Protein AF-A0A2V2GHA1-F1 (afdb_monomer)

Structure (mmCIF, N/CA/C/O backbone):
data_AF-A0A2V2GHA1-F1
#
_entry.id   AF-A0A2V2GHA1-F1
#
loop_
_atom_site.group_PDB
_atom_site.id
_atom_site.type_symbol
_atom_site.label_atom_id
_atom_site.label_alt_id
_atom_si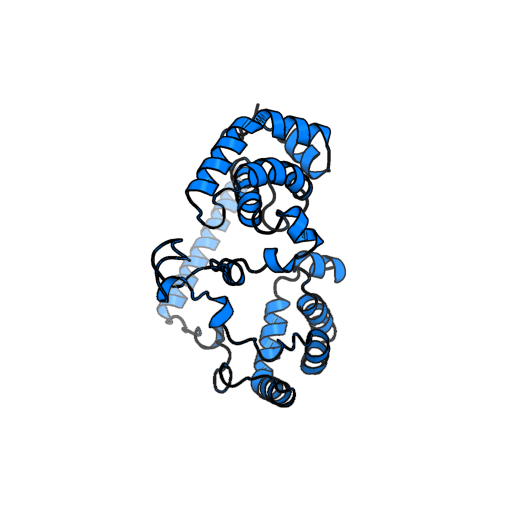te.label_comp_id
_atom_site.label_asym_id
_atom_site.label_entity_id
_atom_site.label_seq_id
_atom_site.pdbx_PDB_ins_code
_atom_site.Cartn_x
_atom_site.Cartn_y
_atom_site.Cartn_z
_atom_site.occupancy
_atom_site.B_iso_or_equiv
_atom_site.auth_seq_id
_atom_site.auth_comp_id
_atom_site.auth_asym_id
_atom_site.auth_atom_id
_atom_site.pdbx_PDB_model_num
ATOM 1 N N . MET A 1 1 ? 20.365 15.853 -19.932 1.00 49.91 1 MET A N 1
ATOM 2 C CA . MET A 1 1 ? 19.523 14.837 -19.262 1.00 49.91 1 MET A CA 1
ATOM 3 C C . MET A 1 1 ? 19.729 14.953 -17.764 1.00 49.91 1 MET A C 1
ATOM 5 O O . MET A 1 1 ? 20.847 14.753 -17.301 1.00 49.91 1 MET A O 1
ATOM 9 N N . THR A 1 2 ? 18.693 15.320 -17.015 1.00 50.06 2 THR A N 1
ATOM 10 C CA . THR A 1 2 ? 18.731 15.365 -15.548 1.00 50.06 2 THR A CA 1
ATOM 11 C C . THR A 1 2 ? 18.797 13.926 -15.046 1.00 50.06 2 THR A C 1
ATOM 13 O O . THR A 1 2 ? 17.815 13.198 -15.089 1.00 50.06 2 THR A O 1
ATOM 16 N N . ASN A 1 3 ? 19.982 13.457 -14.660 1.00 60.56 3 ASN A N 1
ATOM 17 C CA . ASN A 1 3 ? 20.164 12.071 -14.248 1.00 60.56 3 ASN A CA 1
ATOM 18 C C . ASN A 1 3 ? 19.533 11.882 -12.860 1.00 60.56 3 ASN A C 1
ATOM 20 O O . ASN A 1 3 ? 20.090 12.306 -11.848 1.00 60.56 3 ASN A O 1
ATOM 24 N N . TRP A 1 4 ? 18.346 11.278 -12.807 1.00 81.19 4 TRP A N 1
ATOM 25 C CA . TRP A 1 4 ? 17.613 11.005 -11.572 1.00 81.19 4 TRP A CA 1
ATOM 26 C C . TRP A 1 4 ? 18.266 9.835 -10.813 1.00 81.19 4 TRP A C 1
ATOM 28 O O . TRP A 1 4 ? 17.681 8.767 -10.672 1.00 81.19 4 TRP A O 1
ATOM 38 N N . ASN A 1 5 ? 19.497 10.001 -10.321 1.00 77.88 5 ASN A N 1
ATOM 39 C CA . ASN A 1 5 ? 20.253 8.962 -9.602 1.00 77.88 5 ASN A CA 1
ATOM 40 C C . ASN A 1 5 ? 20.338 7.615 -10.359 1.00 77.88 5 ASN A C 1
ATOM 42 O O . ASN A 1 5 ? 20.129 6.534 -9.791 1.00 77.88 5 ASN A O 1
ATOM 46 N N . GLY A 1 6 ? 20.648 7.674 -11.656 1.00 82.69 6 GLY A N 1
ATOM 47 C CA . GLY A 1 6 ? 20.827 6.501 -12.512 1.00 82.69 6 GLY A CA 1
ATOM 48 C C . GLY A 1 6 ? 19.543 5.969 -13.152 1.00 82.69 6 GLY A C 1
ATOM 49 O O . GLY A 1 6 ? 19.583 4.885 -13.732 1.00 82.69 6 GLY A O 1
ATOM 50 N N . TRP A 1 7 ? 18.430 6.702 -13.044 1.00 91.88 7 TRP A N 1
ATOM 51 C CA . TRP A 1 7 ? 17.239 6.506 -13.871 1.00 91.88 7 TRP A CA 1
ATOM 52 C C . TRP A 1 7 ? 17.321 7.385 -15.124 1.00 91.88 7 TRP A C 1
ATOM 54 O O . TRP A 1 7 ? 17.595 8.584 -15.028 1.00 91.88 7 TRP A O 1
ATOM 64 N N . LYS A 1 8 ? 17.058 6.794 -16.291 1.00 92.44 8 LYS A N 1
ATOM 65 C CA . LYS A 1 8 ? 16.913 7.501 -17.567 1.00 92.44 8 LYS A CA 1
ATOM 66 C C . LYS A 1 8 ? 15.478 8.008 -17.683 1.00 92.44 8 LYS A C 1
ATOM 68 O O . LYS A 1 8 ? 14.603 7.288 -18.151 1.00 92.44 8 LYS A O 1
ATOM 73 N N . ILE A 1 9 ? 15.228 9.198 -17.154 1.00 90.31 9 ILE A N 1
ATOM 74 C CA . ILE A 1 9 ? 13.914 9.843 -17.173 1.00 90.31 9 ILE A CA 1
ATOM 75 C C . ILE A 1 9 ? 14.098 11.361 -17.100 1.00 90.31 9 ILE A C 1
ATOM 77 O O . ILE A 1 9 ? 15.036 11.832 -16.455 1.00 90.31 9 ILE A O 1
ATOM 81 N N . THR A 1 10 ? 13.224 12.121 -17.759 1.00 88.81 10 THR A N 1
ATOM 82 C CA . THR A 1 10 ? 13.147 13.585 -17.607 1.00 88.81 10 THR A CA 1
ATOM 83 C C . THR A 1 10 ? 11.929 13.992 -16.783 1.00 88.81 10 THR A C 1
ATOM 85 O O . THR A 1 10 ? 10.996 13.205 -16.601 1.00 88.81 10 THR A O 1
ATOM 88 N N . ASP A 1 11 ? 11.912 15.231 -16.298 1.00 87.31 11 ASP A N 1
ATOM 89 C CA . ASP A 1 11 ? 10.791 15.760 -15.516 1.00 87.31 11 ASP A CA 1
ATOM 90 C C . ASP A 1 11 ? 9.501 15.794 -16.363 1.00 87.31 11 ASP A C 1
ATOM 92 O O . ASP A 1 11 ? 8.423 15.442 -15.877 1.00 87.31 11 ASP A O 1
ATOM 96 N N . GLU A 1 12 ? 9.617 16.118 -17.655 1.00 89.56 12 GLU A N 1
ATOM 97 C CA . GLU A 1 12 ? 8.513 16.117 -18.622 1.00 89.56 12 GLU A CA 1
ATOM 98 C C . GLU A 1 12 ? 7.978 14.703 -18.851 1.00 89.56 12 GLU A C 1
ATOM 100 O O . GLU A 1 12 ? 6.767 14.485 -18.806 1.00 89.56 12 GLU A O 1
ATOM 105 N N . GLN A 1 13 ? 8.869 13.721 -19.035 1.00 89.25 13 GLN A N 1
ATOM 106 C CA . GLN A 1 13 ? 8.481 12.321 -19.202 1.00 89.25 13 GLN A CA 1
ATOM 107 C C . GLN A 1 13 ? 7.799 11.784 -17.939 1.00 89.25 13 GLN A C 1
ATOM 109 O O . GLN A 1 13 ? 6.774 11.108 -18.026 1.00 89.25 13 GLN A O 1
ATOM 114 N N . ALA A 1 14 ? 8.311 12.126 -16.753 1.00 88.25 14 ALA A N 1
ATOM 115 C CA . ALA A 1 14 ? 7.684 11.762 -15.488 1.00 88.25 14 ALA A CA 1
ATOM 116 C C . ALA A 1 14 ? 6.278 12.369 -15.355 1.00 88.25 14 ALA A C 1
ATOM 118 O O . ALA A 1 14 ? 5.358 11.695 -14.885 1.00 88.25 14 ALA A O 1
ATOM 119 N N . GLN A 1 15 ? 6.085 13.621 -15.782 1.00 87.56 15 GLN A N 1
ATOM 120 C CA . GLN A 1 15 ? 4.772 14.263 -15.770 1.00 87.56 15 GLN A CA 1
ATOM 121 C C . GLN A 1 15 ? 3.813 13.652 -16.802 1.00 87.56 15 GLN A C 1
ATOM 123 O O . GLN A 1 15 ? 2.640 13.444 -16.489 1.00 87.56 15 GLN A O 1
ATOM 128 N N . ALA A 1 16 ? 4.299 13.297 -17.992 1.00 89.62 16 ALA A N 1
ATOM 129 C CA . ALA A 1 16 ? 3.516 12.596 -19.007 1.00 89.62 16 ALA A CA 1
ATOM 130 C C . ALA A 1 16 ? 3.026 11.229 -18.494 1.00 89.62 16 ALA A C 1
ATOM 132 O O . ALA A 1 16 ? 1.835 10.927 -18.582 1.00 89.62 16 ALA A O 1
ATOM 133 N N . ILE A 1 17 ? 3.901 10.452 -17.841 1.00 88.88 17 ILE A N 1
ATOM 134 C CA . ILE A 1 17 ? 3.535 9.171 -17.210 1.00 88.88 17 ILE A CA 1
ATOM 135 C C . ILE A 1 17 ? 2.455 9.374 -16.137 1.00 88.88 17 ILE A C 1
ATOM 137 O O . ILE A 1 17 ? 1.465 8.643 -16.125 1.00 88.88 17 ILE A O 1
ATOM 141 N N . LYS A 1 18 ? 2.578 10.397 -15.275 1.00 85.19 18 LYS A N 1
ATOM 142 C CA . LYS A 1 18 ? 1.537 10.741 -14.279 1.00 85.19 18 LYS A CA 1
ATOM 143 C C . LYS A 1 18 ? 0.195 11.081 -14.919 1.00 85.19 18 LYS A C 1
ATOM 145 O O . LYS A 1 18 ? -0.851 10.788 -14.344 1.00 85.19 18 LYS A O 1
ATOM 150 N N . ASN A 1 19 ? 0.220 11.703 -16.092 1.00 85.62 19 ASN A N 1
ATOM 151 C CA . ASN A 1 19 ? -0.980 12.050 -16.842 1.00 85.62 19 ASN A CA 1
ATOM 152 C C . ASN A 1 19 ? -1.563 10.855 -17.618 1.00 85.62 19 ASN A C 1
ATOM 154 O O . ASN A 1 19 ? -2.634 10.986 -18.203 1.00 85.62 19 ASN A O 1
ATOM 158 N N . GLY A 1 20 ? -0.914 9.687 -17.572 1.00 85.56 20 GLY A N 1
ATOM 159 C CA . GLY A 1 20 ? -1.391 8.450 -18.185 1.00 85.56 20 GLY A CA 1
ATOM 160 C C . GLY A 1 20 ? -0.840 8.179 -19.584 1.00 85.56 20 GLY A C 1
ATOM 161 O O . GLY A 1 20 ? -1.273 7.208 -20.201 1.00 85.56 20 GLY A O 1
ATOM 162 N N . ASP A 1 21 ? 0.122 8.969 -20.067 1.00 90.69 21 ASP A N 1
ATOM 163 C CA . ASP A 1 21 ? 0.727 8.796 -21.391 1.00 90.69 21 ASP A CA 1
ATOM 164 C C . ASP A 1 21 ? 1.406 7.418 -21.514 1.00 90.69 21 ASP A C 1
ATOM 166 O O . ASP A 1 21 ? 2.334 7.073 -20.772 1.00 90.69 21 ASP A O 1
ATOM 170 N N . ILE A 1 22 ? 0.902 6.604 -22.444 1.00 91.50 22 ILE A N 1
ATOM 171 C CA . ILE A 1 22 ? 1.381 5.241 -22.696 1.00 91.50 22 ILE A CA 1
ATOM 172 C C . ILE A 1 22 ? 2.730 5.266 -23.421 1.00 91.50 22 ILE A C 1
ATOM 174 O O . ILE A 1 22 ? 3.606 4.467 -23.102 1.00 91.50 22 ILE A O 1
ATOM 178 N N . THR A 1 23 ? 2.938 6.198 -24.349 1.00 94.19 23 THR A N 1
ATOM 179 C CA . THR A 1 23 ? 4.188 6.318 -25.108 1.00 94.19 23 THR A CA 1
ATOM 180 C C . THR A 1 23 ? 5.336 6.701 -24.183 1.00 94.19 23 THR A C 1
ATOM 182 O O . THR A 1 23 ? 6.387 6.056 -24.198 1.00 94.19 23 THR A O 1
ATOM 185 N N . ALA A 1 24 ? 5.116 7.685 -23.307 1.00 92.56 24 ALA A N 1
ATOM 186 C CA . ALA A 1 24 ? 6.103 8.094 -22.310 1.00 92.56 24 ALA A CA 1
ATOM 187 C C . ALA A 1 24 ? 6.466 6.945 -21.352 1.00 92.56 24 ALA A C 1
ATOM 189 O O . ALA A 1 24 ? 7.639 6.763 -21.014 1.00 92.56 24 ALA A O 1
ATOM 190 N N . ARG A 1 25 ? 5.467 6.144 -20.957 1.00 92.38 25 ARG A N 1
ATOM 191 C CA . ARG A 1 25 ? 5.628 4.959 -20.103 1.00 92.38 25 ARG A CA 1
ATOM 192 C C . ARG A 1 25 ? 6.430 3.856 -20.782 1.00 92.38 25 ARG A C 1
ATOM 194 O O . ARG A 1 25 ? 7.346 3.324 -20.163 1.00 92.38 25 ARG A O 1
ATOM 201 N N . ASN A 1 26 ? 6.106 3.537 -22.035 1.00 94.31 26 ASN A N 1
ATOM 202 C CA . ASN A 1 26 ? 6.816 2.535 -22.829 1.00 94.31 26 ASN A CA 1
ATOM 203 C C . ASN A 1 26 ? 8.288 2.916 -22.986 1.00 94.31 26 ASN A C 1
ATOM 205 O O . ASN A 1 26 ? 9.160 2.095 -22.713 1.00 94.31 26 ASN A O 1
ATOM 209 N N . ALA A 1 27 ? 8.557 4.173 -23.355 1.00 95.00 27 ALA A N 1
ATOM 210 C CA . ALA A 1 27 ? 9.916 4.687 -23.487 1.00 95.00 27 ALA A CA 1
ATOM 211 C C . ALA A 1 27 ? 10.687 4.570 -22.165 1.00 95.00 27 ALA A C 1
ATOM 213 O O . ALA A 1 27 ? 11.744 3.950 -22.124 1.00 95.00 27 ALA A O 1
ATOM 214 N N . PHE A 1 28 ? 10.112 5.056 -21.057 1.00 93.81 28 PHE A N 1
ATOM 215 C CA . PHE A 1 28 ? 10.738 4.952 -19.736 1.00 93.81 28 PHE A CA 1
ATOM 216 C C . PHE A 1 28 ? 11.042 3.501 -19.351 1.00 93.81 28 PHE A C 1
ATOM 218 O O . PHE A 1 28 ? 12.145 3.200 -18.888 1.00 93.81 28 PHE A O 1
ATOM 225 N N . TYR A 1 29 ? 10.067 2.607 -19.521 1.00 95.25 29 TYR A N 1
ATOM 226 C CA . TYR A 1 29 ? 10.207 1.209 -19.141 1.00 95.25 29 TYR A CA 1
ATOM 227 C C . TYR A 1 29 ? 11.321 0.528 -19.940 1.00 95.25 29 TYR A C 1
ATOM 229 O O . TYR A 1 29 ? 12.196 -0.097 -19.345 1.00 95.25 29 TYR A O 1
ATOM 237 N N . MET A 1 30 ? 11.345 0.717 -21.262 1.00 96.31 30 MET A N 1
ATOM 238 C CA . MET A 1 30 ? 12.371 0.135 -22.130 1.00 96.31 30 MET A CA 1
ATOM 239 C C . MET A 1 30 ? 13.760 0.725 -21.860 1.00 96.31 30 MET A C 1
ATOM 241 O O . MET A 1 30 ? 14.725 -0.026 -21.713 1.00 96.31 30 MET A O 1
ATOM 245 N N . ASP A 1 31 ? 13.870 2.045 -21.686 1.00 95.25 31 ASP A N 1
ATOM 246 C CA . ASP A 1 31 ? 15.144 2.730 -21.422 1.00 95.25 31 ASP A CA 1
ATOM 247 C C . ASP A 1 31 ? 15.813 2.281 -20.113 1.00 95.25 31 ASP A C 1
ATOM 249 O O . ASP A 1 31 ? 17.046 2.343 -19.975 1.00 95.25 31 ASP A O 1
ATOM 253 N N . ASN A 1 32 ? 15.002 1.823 -19.153 1.00 95.50 32 ASN A N 1
ATOM 254 C CA . ASN A 1 32 ? 15.420 1.414 -17.815 1.00 95.50 32 ASN A CA 1
ATOM 255 C C . ASN A 1 32 ? 15.270 -0.094 -17.553 1.00 95.50 32 ASN A C 1
ATOM 257 O O . ASN A 1 32 ? 15.541 -0.529 -16.430 1.00 95.50 32 ASN A O 1
ATOM 261 N N . LEU A 1 33 ? 14.891 -0.896 -18.555 1.00 95.81 33 LEU A N 1
ATOM 262 C CA . LEU A 1 33 ? 14.552 -2.314 -18.391 1.00 95.81 33 LEU A CA 1
ATOM 263 C C . LEU A 1 33 ? 15.670 -3.109 -17.711 1.00 95.81 33 LEU A C 1
ATOM 265 O O . LEU A 1 33 ? 15.424 -3.868 -16.778 1.00 95.81 33 LEU A O 1
ATOM 269 N N . GLU A 1 34 ? 16.916 -2.881 -18.116 1.00 95.69 34 GLU A N 1
ATOM 270 C CA . GLU A 1 34 ? 18.067 -3.593 -17.554 1.00 95.69 34 GLU A CA 1
ATOM 271 C C . GLU A 1 34 ? 18.283 -3.282 -16.065 1.00 95.69 34 GLU A C 1
ATOM 273 O O . GLU A 1 34 ? 18.577 -4.158 -15.249 1.00 95.69 34 GLU A O 1
ATOM 278 N N . ARG A 1 35 ? 18.057 -2.024 -15.672 1.00 94.81 35 ARG A N 1
ATOM 279 C CA . ARG A 1 35 ? 18.113 -1.613 -14.266 1.00 94.81 35 ARG A CA 1
ATOM 280 C C . ARG A 1 35 ? 16.976 -2.250 -13.470 1.00 94.81 35 ARG A C 1
ATOM 282 O O . ARG A 1 35 ? 17.219 -2.734 -12.366 1.00 94.81 35 ARG A O 1
ATOM 289 N N . ILE A 1 36 ? 15.766 -2.262 -14.029 1.00 96.12 36 ILE A N 1
ATOM 290 C CA . ILE A 1 36 ? 14.580 -2.881 -13.424 1.00 96.12 36 ILE A CA 1
ATOM 291 C C . ILE A 1 36 ? 14.830 -4.372 -13.188 1.00 96.12 36 ILE A C 1
ATOM 293 O O . ILE A 1 36 ? 14.650 -4.834 -12.064 1.00 96.12 36 ILE A O 1
ATOM 297 N N . ARG A 1 37 ? 15.337 -5.096 -14.196 1.00 97.00 37 ARG A N 1
ATOM 298 C CA . ARG A 1 37 ? 15.722 -6.512 -14.083 1.00 97.00 37 ARG A CA 1
ATOM 299 C C . ARG A 1 37 ? 16.700 -6.730 -12.942 1.00 97.00 37 ARG A C 1
ATOM 301 O O . ARG A 1 37 ? 16.423 -7.504 -12.029 1.00 97.00 37 ARG A O 1
ATOM 308 N N . LYS A 1 38 ? 17.814 -5.993 -12.933 1.00 95.88 38 LYS A N 1
ATOM 309 C CA . LYS A 1 38 ? 18.821 -6.112 -11.872 1.00 95.88 38 LYS A CA 1
ATOM 310 C C . LYS A 1 38 ? 18.220 -5.889 -10.482 1.00 95.88 38 LYS A C 1
ATOM 312 O O . LYS A 1 38 ? 18.543 -6.628 -9.551 1.00 95.88 38 LYS A O 1
ATOM 317 N N . MET A 1 39 ? 17.346 -4.892 -10.336 1.00 94.69 39 MET A N 1
ATOM 318 C CA . MET A 1 39 ? 16.656 -4.626 -9.074 1.00 94.69 39 MET A CA 1
ATOM 319 C C . MET A 1 39 ? 15.705 -5.764 -8.687 1.00 94.69 39 MET A C 1
ATOM 321 O O . MET A 1 39 ? 15.749 -6.187 -7.536 1.00 94.69 39 MET A O 1
ATOM 325 N N . ALA A 1 40 ? 14.902 -6.282 -9.619 1.00 95.69 40 ALA A N 1
ATOM 326 C CA . ALA A 1 40 ? 13.945 -7.360 -9.372 1.00 95.69 40 ALA A CA 1
ATOM 327 C C . ALA A 1 40 ? 14.642 -8.655 -8.935 1.00 95.69 40 ALA A C 1
ATOM 329 O O . ALA A 1 40 ? 14.327 -9.193 -7.878 1.00 95.69 40 ALA A O 1
ATOM 330 N N . TYR A 1 41 ? 15.667 -9.101 -9.669 1.00 95.31 41 TYR A N 1
ATOM 331 C CA . TYR A 1 41 ? 16.441 -10.296 -9.309 1.00 95.31 41 TYR A CA 1
ATOM 332 C C . TYR A 1 41 ? 17.154 -10.146 -7.959 1.00 95.31 41 TYR A C 1
ATOM 334 O O . TYR A 1 41 ? 17.151 -11.067 -7.143 1.00 95.31 41 TYR A O 1
ATOM 342 N N . THR A 1 42 ? 17.728 -8.969 -7.684 1.00 93.75 42 THR A N 1
ATOM 343 C CA . THR A 1 42 ? 18.344 -8.688 -6.375 1.00 93.75 42 THR A CA 1
ATOM 344 C C . THR A 1 42 ? 17.298 -8.708 -5.261 1.00 93.75 42 THR A C 1
ATOM 346 O O . THR A 1 42 ? 17.553 -9.234 -4.179 1.00 93.75 42 THR A O 1
ATOM 349 N N . TYR A 1 43 ? 16.119 -8.140 -5.510 1.00 93.00 43 TYR A N 1
ATOM 350 C CA . TYR A 1 43 ? 15.039 -8.088 -4.535 1.00 93.00 43 TYR A CA 1
ATOM 351 C C . TYR A 1 43 ? 14.486 -9.487 -4.242 1.00 93.00 43 TYR A C 1
ATOM 353 O O . TYR A 1 43 ? 14.461 -9.873 -3.076 1.00 93.00 43 TYR A O 1
ATOM 361 N N . ALA A 1 44 ? 14.135 -10.261 -5.272 1.00 91.06 44 ALA A N 1
ATOM 362 C CA . ALA A 1 44 ? 13.631 -11.631 -5.157 1.00 91.06 44 ALA A CA 1
ATOM 363 C C . ALA A 1 44 ? 14.610 -12.552 -4.413 1.00 91.06 44 ALA A C 1
ATOM 365 O O . ALA A 1 44 ? 14.200 -13.306 -3.536 1.00 91.06 44 ALA A O 1
ATOM 366 N N . ARG A 1 45 ? 15.918 -12.434 -4.685 1.00 89.50 45 ARG A N 1
ATOM 367 C CA . ARG A 1 45 ? 16.956 -13.201 -3.976 1.00 89.50 45 ARG A CA 1
ATOM 368 C C . ARG A 1 45 ? 17.014 -12.893 -2.477 1.00 89.50 45 ARG A C 1
ATOM 370 O O . ARG A 1 45 ? 17.319 -13.778 -1.686 1.00 89.50 45 ARG A O 1
ATOM 377 N N . ASN A 1 46 ? 16.760 -11.644 -2.095 1.00 87.25 46 ASN A N 1
ATOM 378 C CA . ASN A 1 46 ? 16.884 -11.182 -0.711 1.00 87.25 46 ASN A CA 1
ATOM 379 C C . ASN A 1 46 ? 15.567 -11.253 0.082 1.00 87.25 46 ASN A C 1
ATOM 381 O O . ASN A 1 46 ? 15.578 -10.993 1.282 1.00 87.25 46 ASN A O 1
ATOM 385 N N . HIS A 1 47 ? 14.442 -11.576 -0.565 1.00 84.25 47 HIS A N 1
ATOM 386 C CA . HIS A 1 47 ? 13.121 -11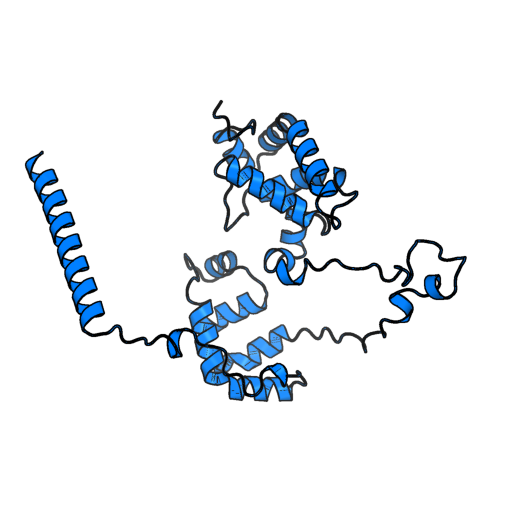.616 0.062 1.00 84.25 47 HIS A CA 1
ATOM 387 C C . HIS A 1 47 ? 12.454 -12.967 -0.231 1.00 84.25 47 HIS A C 1
ATOM 389 O O . HIS A 1 47 ? 11.913 -13.137 -1.323 1.00 84.25 47 HIS A O 1
ATOM 395 N N . PRO A 1 48 ? 12.442 -13.913 0.728 1.00 80.81 48 PRO A N 1
ATOM 396 C CA . PRO A 1 48 ? 11.916 -15.267 0.524 1.00 80.81 48 PRO A CA 1
ATOM 397 C C . PRO A 1 48 ? 10.499 -15.315 -0.062 1.00 80.81 48 PRO A C 1
ATOM 399 O O . PRO A 1 48 ? 10.260 -16.056 -1.010 1.00 80.81 48 PRO A O 1
ATOM 402 N N . ARG A 1 49 ? 9.592 -14.447 0.410 1.00 77.94 49 ARG A N 1
ATOM 403 C CA . ARG A 1 49 ? 8.214 -14.297 -0.106 1.00 77.94 49 ARG A CA 1
ATOM 404 C C . ARG A 1 49 ? 8.107 -13.923 -1.591 1.00 77.94 49 ARG A C 1
ATOM 406 O O . ARG A 1 49 ? 7.033 -13.968 -2.175 1.00 77.94 49 ARG A O 1
ATOM 413 N N . CYS A 1 50 ? 9.206 -13.463 -2.171 1.00 83.50 50 CYS A N 1
ATOM 414 C CA . CYS A 1 50 ? 9.312 -13.001 -3.544 1.00 83.50 50 CYS A CA 1
ATOM 415 C C . CYS A 1 50 ? 10.214 -13.902 -4.393 1.00 83.50 50 CYS A C 1
ATOM 417 O O . CYS A 1 50 ? 10.503 -13.570 -5.545 1.00 83.50 50 CYS A O 1
ATOM 419 N N . ASN A 1 51 ? 10.697 -15.009 -3.827 1.00 82.94 51 ASN A N 1
ATOM 420 C CA . ASN A 1 51 ? 11.552 -15.939 -4.540 1.00 82.94 51 ASN A CA 1
ATOM 421 C C . ASN A 1 51 ? 10.792 -16.532 -5.738 1.00 82.94 51 ASN A C 1
ATOM 423 O O . ASN A 1 51 ? 9.634 -16.917 -5.616 1.00 82.94 51 ASN A O 1
ATOM 427 N N . GLY A 1 52 ? 11.431 -16.559 -6.907 1.00 86.50 52 GLY A N 1
ATOM 428 C CA . GLY A 1 52 ? 10.802 -16.977 -8.164 1.00 86.50 52 GLY A CA 1
ATOM 429 C C . GLY A 1 52 ? 9.928 -15.920 -8.857 1.00 86.50 52 GLY A C 1
ATOM 430 O O . GLY A 1 52 ? 9.635 -16.089 -10.032 1.00 86.50 52 GLY A O 1
ATOM 431 N N . LEU A 1 53 ? 9.592 -14.796 -8.208 1.00 91.44 53 LEU A N 1
ATOM 432 C CA . LEU A 1 53 ? 8.691 -13.770 -8.768 1.00 91.44 53 LEU A CA 1
ATOM 433 C C . LEU A 1 53 ? 9.417 -12.645 -9.530 1.00 91.44 53 L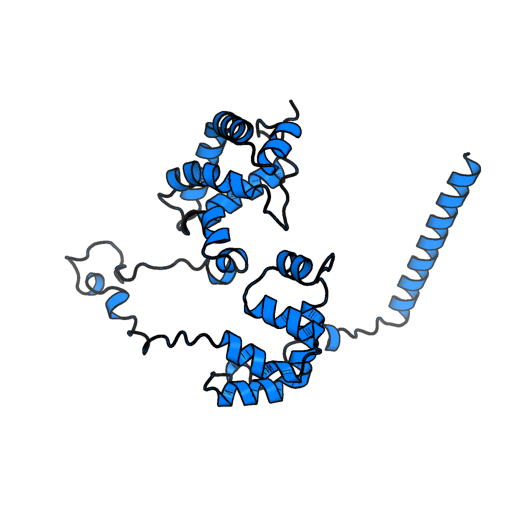EU A C 1
ATOM 435 O O . LEU A 1 53 ? 8.855 -11.574 -9.747 1.00 91.44 53 LEU A O 1
ATOM 439 N N . ALA A 1 54 ? 10.688 -12.826 -9.901 1.00 94.12 54 ALA A N 1
ATOM 440 C CA . ALA A 1 54 ? 11.475 -11.755 -10.521 1.00 94.12 54 ALA A CA 1
ATOM 441 C C . ALA A 1 54 ? 10.869 -11.284 -11.856 1.00 94.12 54 ALA A C 1
ATOM 443 O O . ALA A 1 54 ? 10.778 -10.081 -12.096 1.00 94.12 54 ALA A O 1
ATOM 444 N N . GLU A 1 55 ? 10.409 -12.212 -12.698 1.00 94.00 55 GLU A N 1
ATOM 445 C CA . GLU A 1 55 ? 9.749 -11.879 -13.967 1.00 94.00 55 GLU A CA 1
ATOM 446 C C . GLU A 1 55 ? 8.382 -11.218 -13.746 1.00 94.00 55 GLU A C 1
ATOM 448 O O . GLU A 1 55 ? 8.071 -10.223 -14.407 1.00 94.00 55 GLU A O 1
ATOM 453 N N . ASP A 1 56 ? 7.617 -11.676 -12.751 1.00 93.56 56 ASP A N 1
ATOM 454 C CA . ASP A 1 56 ? 6.346 -11.052 -12.366 1.00 93.56 56 ASP A CA 1
ATOM 455 C C . ASP A 1 56 ? 6.549 -9.619 -11.867 1.00 93.56 56 ASP A C 1
ATOM 457 O O . ASP A 1 56 ? 5.765 -8.730 -12.183 1.00 93.56 56 ASP A O 1
ATOM 461 N N . MET A 1 57 ? 7.637 -9.346 -11.143 1.00 95.50 57 MET A N 1
ATOM 462 C CA . MET A 1 57 ? 8.015 -7.989 -10.740 1.00 95.50 57 MET A CA 1
ATOM 463 C C . MET A 1 57 ? 8.376 -7.105 -11.932 1.00 95.50 57 MET A C 1
ATOM 465 O O . MET A 1 57 ? 7.990 -5.936 -11.975 1.00 95.50 57 MET A O 1
ATOM 469 N N . ILE A 1 58 ? 9.133 -7.644 -12.892 1.00 96.25 58 ILE A N 1
ATOM 470 C CA . ILE A 1 58 ? 9.555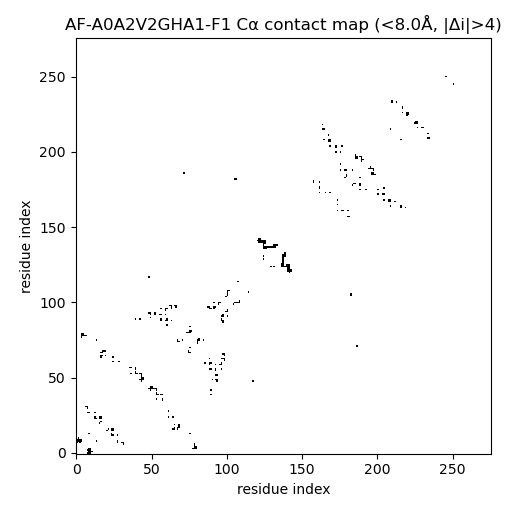 -6.910 -14.087 1.00 96.25 58 ILE A CA 1
ATOM 471 C C . ILE A 1 58 ? 8.324 -6.517 -14.909 1.00 96.25 58 ILE A C 1
ATOM 473 O O . ILE A 1 58 ? 8.175 -5.341 -15.253 1.00 96.25 58 ILE A O 1
ATOM 477 N N . GLN A 1 59 ? 7.431 -7.465 -15.195 1.00 93.62 59 GLN A N 1
ATOM 478 C CA . GLN A 1 59 ? 6.217 -7.224 -15.980 1.00 93.62 59 GLN A CA 1
ATOM 479 C C . GLN A 1 59 ? 5.173 -6.425 -15.190 1.00 93.62 59 GLN A C 1
ATOM 481 O O . GLN A 1 59 ? 4.593 -5.466 -15.704 1.00 93.62 59 GLN A O 1
ATOM 486 N N . GLY A 1 60 ? 4.983 -6.759 -13.915 1.00 93.44 60 GLY A N 1
ATOM 487 C CA . GLY A 1 60 ? 4.054 -6.091 -13.008 1.00 93.44 60 GLY A CA 1
ATOM 488 C C . GLY A 1 60 ? 4.378 -4.613 -12.823 1.00 93.44 60 GLY A C 1
ATOM 489 O O . GLY A 1 60 ? 3.468 -3.786 -12.831 1.00 93.44 60 GLY A O 1
ATOM 490 N N . LEU A 1 61 ? 5.664 -4.241 -12.788 1.00 94.19 61 LEU A N 1
ATOM 491 C CA . LEU A 1 61 ? 6.058 -2.835 -12.715 1.00 94.19 61 LEU A CA 1
ATOM 492 C C . LEU A 1 61 ? 5.506 -2.021 -13.892 1.00 94.19 61 LEU A C 1
ATOM 494 O O . LEU A 1 61 ? 5.066 -0.893 -13.687 1.00 94.19 61 LEU A O 1
ATOM 498 N N . PHE A 1 62 ? 5.496 -2.569 -15.112 1.00 93.56 62 PHE A N 1
ATOM 499 C CA . PHE A 1 62 ? 4.951 -1.866 -16.279 1.00 93.56 62 PHE A CA 1
ATOM 500 C C . PHE A 1 62 ? 3.464 -1.532 -16.104 1.00 93.56 62 PHE A C 1
ATOM 502 O O . PHE A 1 62 ? 3.023 -0.421 -16.416 1.00 93.56 62 PHE A O 1
ATOM 509 N N . VAL A 1 63 ? 2.701 -2.483 -15.564 1.00 91.12 63 VAL A N 1
ATOM 510 C CA . VAL A 1 63 ? 1.282 -2.308 -15.241 1.00 91.12 63 VAL A CA 1
ATOM 511 C C . VAL A 1 63 ? 1.123 -1.272 -14.126 1.00 91.12 63 VAL A C 1
ATOM 513 O O . VAL A 1 63 ? 0.334 -0.332 -14.252 1.00 91.12 63 VAL A O 1
ATOM 516 N N . ASP A 1 64 ? 1.935 -1.381 -13.078 1.00 90.19 64 ASP A N 1
ATOM 517 C CA . ASP A 1 64 ? 1.906 -0.498 -11.916 1.00 90.19 64 ASP A CA 1
ATOM 518 C C . ASP A 1 64 ? 2.295 0.943 -12.248 1.00 90.19 64 ASP A C 1
ATOM 520 O O . ASP A 1 64 ? 1.827 1.860 -11.577 1.00 90.19 64 ASP A O 1
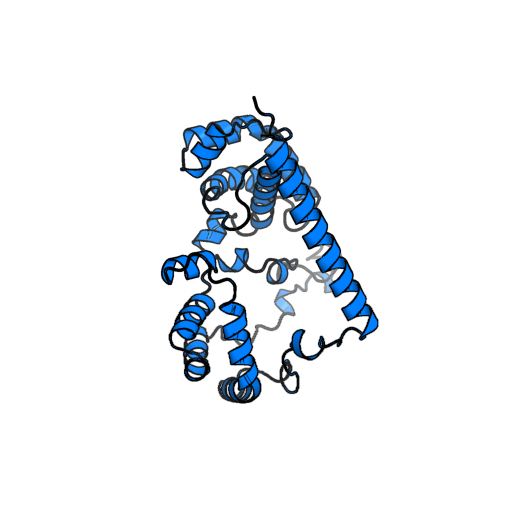ATOM 524 N N . LEU A 1 65 ? 3.050 1.199 -13.323 1.00 89.00 65 LEU A N 1
ATOM 525 C CA . LEU A 1 65 ? 3.286 2.561 -13.817 1.00 89.00 65 LEU A CA 1
ATOM 526 C C . LEU A 1 65 ? 1.984 3.300 -14.180 1.00 89.00 65 LEU A C 1
ATOM 528 O O . LEU A 1 65 ? 1.989 4.523 -14.239 1.00 89.00 65 LEU A O 1
ATOM 532 N N . ALA A 1 66 ? 0.844 2.626 -14.372 1.00 82.81 66 ALA A N 1
ATOM 533 C CA . ALA A 1 66 ? -0.455 3.307 -14.467 1.00 82.81 66 ALA A CA 1
ATOM 534 C C . ALA A 1 66 ? -0.885 3.955 -13.134 1.00 82.81 66 ALA A C 1
ATOM 536 O O . ALA A 1 66 ? -1.636 4.930 -13.112 1.00 82.81 66 ALA A O 1
ATOM 537 N N . TYR A 1 67 ? -0.390 3.427 -12.015 1.00 76.50 67 TYR A N 1
ATOM 538 C CA . TYR A 1 67 ? -0.647 3.905 -10.662 1.00 76.50 67 TYR A CA 1
ATOM 539 C C . TYR A 1 67 ? 0.275 5.061 -10.237 1.00 76.50 67 TYR A C 1
ATOM 541 O O . TYR A 1 67 ? 0.117 5.615 -9.149 1.00 76.50 67 TYR A O 1
ATOM 549 N N . PHE A 1 68 ? 1.198 5.508 -11.097 1.00 72.25 68 PHE A N 1
ATOM 550 C CA . PHE A 1 68 ? 2.104 6.640 -10.831 1.00 72.25 68 PHE A CA 1
ATOM 551 C C . PHE A 1 68 ? 1.383 7.910 -10.343 1.00 72.25 68 PHE A C 1
ATOM 553 O O . PHE A 1 68 ? 1.957 8.716 -9.613 1.00 72.25 68 PHE A O 1
ATOM 560 N N . LYS A 1 69 ? 0.117 8.088 -10.753 1.00 61.62 69 LYS A N 1
ATOM 561 C CA . LYS A 1 69 ? -0.762 9.208 -10.389 1.00 61.62 69 LYS A CA 1
ATOM 562 C C . LYS A 1 69 ? -1.376 9.082 -8.988 1.00 61.62 69 LYS A C 1
ATOM 564 O O . LYS A 1 69 ? -1.661 10.095 -8.359 1.00 61.62 69 LYS A O 1
ATOM 569 N N . GLN A 1 70 ? -1.601 7.856 -8.509 1.00 55.66 70 GLN A N 1
ATOM 570 C CA . GLN A 1 70 ? -2.370 7.548 -7.294 1.00 55.66 70 GLN A CA 1
ATOM 571 C C . GLN A 1 70 ? -1.492 7.286 -6.059 1.00 55.66 70 GLN A C 1
ATOM 573 O O . GLN A 1 70 ? -1.993 6.877 -5.011 1.00 55.66 70 GLN A O 1
ATOM 578 N N . SER A 1 71 ? -0.191 7.596 -6.119 1.00 53.38 71 SER A N 1
ATOM 579 C CA . SER A 1 71 ? 0.713 7.594 -4.961 1.00 53.38 71 SER A CA 1
ATOM 580 C C . SER A 1 71 ? 0.414 8.761 -3.996 1.00 53.38 71 SER A C 1
ATOM 582 O O . SER A 1 71 ? 1.274 9.607 -3.727 1.00 53.38 71 SER A O 1
ATOM 584 N N . ASN A 1 72 ? -0.816 8.845 -3.487 1.00 41.44 72 ASN A N 1
ATOM 585 C CA . ASN A 1 72 ? -1.246 9.818 -2.486 1.00 41.44 72 ASN A CA 1
ATOM 586 C C . ASN A 1 72 ? -0.516 9.535 -1.165 1.00 41.44 72 ASN A C 1
ATOM 588 O O . ASN A 1 72 ? -0.966 8.765 -0.324 1.00 41.44 72 ASN A O 1
ATOM 592 N N . GLY A 1 73 ? 0.670 10.130 -1.028 1.00 52.91 73 GLY A N 1
ATOM 593 C CA . GLY A 1 73 ? 1.545 10.028 0.141 1.00 52.91 73 GLY A CA 1
ATOM 594 C C . GLY A 1 73 ? 3.038 10.015 -0.199 1.00 52.91 73 GLY A C 1
ATOM 595 O O . GLY A 1 73 ? 3.850 10.415 0.632 1.00 52.91 73 GLY A O 1
ATOM 596 N N . ARG A 1 74 ? 3.417 9.599 -1.419 1.00 59.75 74 ARG A N 1
ATOM 597 C CA . ARG A 1 74 ? 4.813 9.573 -1.903 1.00 59.75 74 ARG A CA 1
ATOM 598 C C . ARG A 1 74 ? 4.874 9.836 -3.414 1.00 59.75 74 ARG A C 1
ATOM 600 O O . ARG A 1 74 ? 5.145 8.907 -4.172 1.00 59.75 74 ARG A O 1
ATOM 607 N N . PRO A 1 75 ? 4.592 11.069 -3.869 1.00 68.25 75 PRO A N 1
ATOM 608 C CA . PRO A 1 75 ? 4.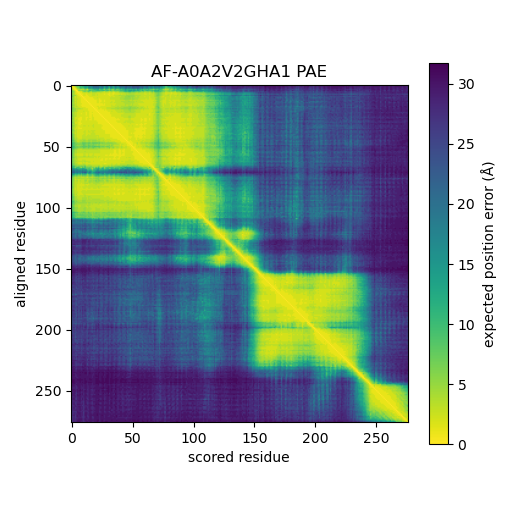671 11.398 -5.286 1.00 68.25 75 PRO A CA 1
ATOM 609 C C . PRO A 1 75 ? 6.078 11.123 -5.822 1.00 68.25 75 PRO A C 1
ATOM 611 O O . PRO A 1 75 ? 7.076 11.449 -5.172 1.00 68.25 75 PRO A O 1
ATOM 614 N N . VAL A 1 76 ? 6.158 10.545 -7.022 1.00 76.69 76 VAL A N 1
ATOM 615 C CA . VAL A 1 76 ? 7.432 10.411 -7.731 1.00 76.69 76 VAL A CA 1
ATOM 616 C C . VAL A 1 76 ? 7.857 11.798 -8.216 1.00 76.69 76 VAL A C 1
ATOM 618 O O . VAL A 1 76 ? 7.282 12.351 -9.154 1.00 76.69 76 VAL A O 1
ATOM 621 N N . ILE A 1 77 ? 8.826 12.391 -7.529 1.00 79.69 77 ILE A N 1
ATOM 622 C CA . ILE A 1 77 ? 9.342 13.749 -7.771 1.00 79.69 77 ILE A CA 1
ATOM 623 C C . ILE A 1 77 ? 10.838 13.762 -8.104 1.00 79.69 77 ILE A C 1
ATOM 625 O O . ILE A 1 77 ? 11.379 14.800 -8.452 1.00 79.69 77 ILE A O 1
ATOM 629 N N . ASN A 1 78 ? 11.518 12.628 -7.932 1.00 82.38 78 ASN A N 1
ATOM 630 C CA . ASN A 1 78 ? 12.936 12.437 -8.223 1.00 82.38 78 ASN A CA 1
ATOM 631 C C . ASN A 1 78 ? 13.296 10.941 -8.261 1.00 82.38 78 ASN A C 1
ATOM 633 O O . ASN A 1 78 ? 12.502 10.073 -7.877 1.00 82.38 78 ASN A O 1
ATOM 637 N N . GLY A 1 79 ? 14.547 10.637 -8.614 1.00 83.12 79 GLY A N 1
ATOM 638 C CA . GLY A 1 79 ? 15.065 9.267 -8.677 1.00 83.12 79 GLY A CA 1
ATOM 639 C C . GLY A 1 79 ? 14.959 8.457 -7.381 1.00 83.12 79 GLY A C 1
ATOM 640 O O . GLY A 1 79 ? 14.743 7.249 -7.431 1.00 83.12 79 GLY A O 1
ATOM 641 N N . LYS A 1 80 ? 15.053 9.096 -6.206 1.00 83.00 80 LYS A N 1
ATOM 642 C CA . LYS A 1 80 ? 14.895 8.404 -4.913 1.00 83.00 80 LYS A CA 1
ATOM 643 C C . LYS A 1 80 ? 13.452 7.941 -4.713 1.00 83.00 80 LYS A C 1
ATOM 645 O O . LYS A 1 80 ? 13.224 6.790 -4.350 1.00 83.00 80 LYS A O 1
ATOM 650 N N . SER A 1 81 ? 12.486 8.823 -4.967 1.00 83.88 81 SER A N 1
ATOM 651 C CA . SER A 1 81 ? 11.060 8.480 -4.904 1.00 83.88 81 SER A CA 1
ATOM 652 C C . SER A 1 81 ? 10.653 7.465 -5.975 1.00 83.88 81 SER A C 1
ATOM 654 O O . SER A 1 81 ? 9.828 6.604 -5.692 1.00 83.88 81 SER A O 1
ATOM 656 N N . LEU A 1 82 ? 11.291 7.498 -7.151 1.00 87.69 82 LEU A N 1
ATOM 657 C CA . LEU A 1 82 ? 11.096 6.507 -8.208 1.00 87.69 82 LEU A CA 1
ATOM 658 C C . LEU A 1 82 ? 11.585 5.122 -7.779 1.00 87.69 82 LEU A C 1
ATOM 660 O O . LEU A 1 82 ? 10.833 4.159 -7.865 1.00 87.69 82 LEU A O 1
ATOM 664 N N . SER A 1 83 ? 12.798 5.017 -7.229 1.00 88.00 83 SER A N 1
ATOM 665 C CA . SER A 1 83 ? 13.271 3.751 -6.655 1.00 88.00 83 SER A CA 1
ATOM 666 C C . SER A 1 83 ? 12.329 3.251 -5.557 1.00 88.00 83 SER A C 1
ATOM 668 O O . SER A 1 83 ? 12.022 2.067 -5.507 1.00 88.00 83 SER A O 1
ATOM 670 N N . GLY A 1 84 ? 11.835 4.152 -4.700 1.00 85.56 84 GLY A N 1
ATOM 671 C CA . GLY A 1 84 ? 10.842 3.818 -3.678 1.00 85.56 84 GLY A CA 1
ATOM 672 C C . GLY A 1 84 ? 9.537 3.277 -4.266 1.00 85.56 84 GLY A C 1
ATOM 673 O O . GLY A 1 84 ? 9.003 2.306 -3.745 1.00 85.56 84 GLY A O 1
ATOM 674 N N . PHE A 1 85 ? 9.052 3.860 -5.362 1.00 88.19 85 PHE A N 1
ATOM 675 C CA . PHE A 1 85 ? 7.886 3.367 -6.092 1.00 88.19 85 PHE A CA 1
ATOM 676 C C . PHE A 1 85 ? 8.125 1.968 -6.681 1.00 88.19 85 PHE A C 1
ATOM 678 O O . PHE A 1 85 ? 7.289 1.087 -6.503 1.00 88.19 85 PHE A O 1
ATOM 685 N N . VAL A 1 86 ? 9.281 1.741 -7.312 1.00 91.31 86 VAL A N 1
ATOM 686 C CA . VAL A 1 86 ? 9.654 0.430 -7.871 1.00 91.31 86 VAL A CA 1
ATOM 687 C C . VAL A 1 86 ? 9.704 -0.638 -6.778 1.00 91.31 86 VAL A C 1
ATOM 689 O O . VAL A 1 86 ? 9.103 -1.696 -6.927 1.00 91.31 86 VAL A O 1
ATOM 692 N N . TYR A 1 87 ? 10.339 -0.346 -5.639 1.00 88.94 87 TYR A N 1
ATOM 693 C CA . TYR A 1 87 ? 10.341 -1.273 -4.505 1.00 88.94 87 TYR A CA 1
ATOM 694 C C . TYR A 1 87 ? 8.939 -1.522 -3.948 1.00 88.94 87 TYR A C 1
ATOM 696 O O . TYR A 1 87 ? 8.629 -2.656 -3.601 1.00 88.94 87 TYR A O 1
ATOM 704 N N . SER A 1 88 ? 8.079 -0.501 -3.888 1.00 86.31 88 SER A N 1
ATOM 705 C CA . SER A 1 88 ? 6.678 -0.701 -3.511 1.00 86.31 88 SER A CA 1
ATOM 706 C C . SER A 1 88 ? 5.970 -1.650 -4.475 1.00 86.31 88 SER A C 1
ATOM 708 O O . SER A 1 88 ? 5.316 -2.570 -4.008 1.00 86.31 88 SER A O 1
ATOM 710 N N . SER A 1 89 ? 6.131 -1.487 -5.791 1.00 90.25 89 SER A N 1
ATOM 711 C CA . SER A 1 89 ? 5.573 -2.426 -6.778 1.00 90.25 89 SER A CA 1
ATOM 712 C C . SER A 1 89 ? 6.041 -3.864 -6.509 1.00 90.25 89 SER A C 1
ATOM 714 O O . SER A 1 89 ? 5.220 -4.773 -6.418 1.00 90.25 89 SER A O 1
ATOM 716 N N . PHE A 1 90 ? 7.334 -4.064 -6.230 1.00 92.00 90 PHE A N 1
ATOM 717 C CA . PHE A 1 90 ? 7.887 -5.391 -5.932 1.00 92.00 90 PHE A CA 1
ATOM 718 C C . PHE A 1 90 ? 7.347 -6.004 -4.637 1.00 92.00 90 PHE A C 1
ATOM 720 O O . PHE A 1 90 ? 7.079 -7.202 -4.597 1.00 92.00 90 PHE A O 1
ATOM 727 N N . ILE A 1 91 ? 7.141 -5.192 -3.593 1.00 87.50 91 ILE A N 1
ATOM 728 C CA . ILE A 1 91 ? 6.520 -5.633 -2.334 1.00 87.50 91 ILE A CA 1
ATOM 729 C C . ILE A 1 91 ? 5.148 -6.262 -2.593 1.00 87.50 91 ILE A C 1
ATOM 731 O O . ILE A 1 91 ? 4.799 -7.230 -1.919 1.00 87.50 91 ILE A O 1
ATOM 735 N N . TYR A 1 92 ? 4.388 -5.728 -3.554 1.00 87.25 92 TYR A N 1
ATOM 736 C CA . TYR A 1 92 ? 3.037 -6.197 -3.852 1.00 87.25 92 TYR A CA 1
ATOM 737 C C . TYR A 1 92 ? 2.950 -7.218 -4.988 1.00 87.25 92 TYR A C 1
ATOM 739 O O . TYR A 1 92 ? 1.851 -7.691 -5.269 1.00 87.25 92 TYR A O 1
ATOM 747 N N . ALA A 1 93 ? 4.070 -7.606 -5.606 1.00 90.12 93 ALA A N 1
ATOM 748 C CA . ALA A 1 93 ? 4.076 -8.628 -6.651 1.00 90.12 93 ALA A CA 1
ATOM 749 C C . ALA A 1 93 ? 3.406 -9.955 -6.217 1.00 90.12 93 ALA A C 1
ATOM 751 O O . ALA A 1 93 ? 2.570 -10.440 -6.977 1.00 90.12 93 ALA A O 1
ATOM 752 N N . PRO A 1 94 ? 3.625 -10.489 -4.991 1.00 87.00 94 PRO A N 1
ATOM 753 C CA . PRO A 1 94 ? 2.927 -11.697 -4.527 1.00 87.00 94 PRO A CA 1
ATOM 754 C C . PRO A 1 94 ? 1.397 -11.569 -4.458 1.00 87.00 94 PRO A C 1
ATOM 756 O O . PRO A 1 94 ? 0.695 -12.573 -4.447 1.00 87.00 94 PRO A O 1
ATOM 759 N N . TYR A 1 95 ? 0.869 -10.343 -4.405 1.00 84.38 95 TYR A N 1
ATOM 760 C CA . TYR A 1 95 ? -0.566 -10.063 -4.298 1.00 84.38 95 TYR A CA 1
ATOM 761 C C . TYR A 1 95 ? -1.178 -9.595 -5.630 1.00 84.38 95 TYR A C 1
ATOM 763 O O . TYR A 1 95 ? -2.279 -9.047 -5.641 1.00 84.38 95 TYR A O 1
ATOM 771 N N . GLY A 1 96 ? -0.469 -9.774 -6.752 1.00 85.19 96 GLY A N 1
ATOM 772 C CA . GLY A 1 96 ? -0.925 -9.366 -8.086 1.00 85.19 96 GLY A CA 1
ATOM 773 C C . GLY A 1 96 ? -0.512 -7.951 -8.509 1.00 85.19 96 GLY A C 1
ATOM 774 O O . GLY A 1 96 ? -0.947 -7.477 -9.557 1.00 85.19 96 GLY A O 1
ATOM 775 N N . GLY A 1 97 ? 0.330 -7.270 -7.726 1.00 87.25 97 GLY A N 1
ATOM 776 C CA . GLY A 1 97 ? 0.865 -5.947 -8.053 1.00 87.25 97 GLY A CA 1
ATOM 777 C C . GLY A 1 97 ? 0.078 -4.782 -7.451 1.00 87.25 97 GLY A C 1
ATOM 778 O O . GLY A 1 97 ? -1.047 -4.907 -6.961 1.00 87.25 97 GLY A O 1
ATOM 779 N N . LEU A 1 98 ? 0.696 -3.606 -7.466 1.00 87.06 98 LEU A N 1
ATOM 780 C CA . LEU A 1 98 ? 0.216 -2.428 -6.750 1.00 87.06 98 LEU A CA 1
ATOM 781 C C . LEU A 1 98 ? -1.080 -1.857 -7.361 1.00 87.06 98 LEU A C 1
ATOM 783 O O . LEU A 1 98 ? -1.993 -1.474 -6.624 1.00 87.06 98 LEU A O 1
ATOM 787 N N . LEU A 1 99 ? -1.215 -1.870 -8.691 1.00 86.44 99 LEU A N 1
ATOM 788 C CA . LEU A 1 99 ? -2.439 -1.474 -9.391 1.00 86.44 99 LEU A CA 1
ATOM 789 C C . LEU A 1 99 ? -3.588 -2.447 -9.108 1.00 86.44 99 LEU A C 1
ATOM 791 O O . LEU A 1 99 ? -4.716 -2.002 -8.887 1.00 86.44 99 LEU A O 1
ATOM 795 N N . TYR A 1 100 ? -3.318 -3.754 -9.091 1.00 87.19 100 TYR A N 1
ATOM 796 C CA . TYR A 1 100 ? -4.332 -4.756 -8.766 1.00 87.19 100 TYR A CA 1
ATOM 797 C C . TYR A 1 100 ? -4.835 -4.562 -7.337 1.00 87.19 100 TYR A C 1
ATOM 799 O O . TYR A 1 100 ? -6.041 -4.415 -7.133 1.00 87.19 100 TYR A O 1
ATOM 807 N N . CYS A 1 101 ? -3.918 -4.460 -6.369 1.00 84.69 101 CYS A N 1
ATOM 808 C CA . CYS A 1 101 ? -4.255 -4.179 -4.977 1.00 84.69 101 CYS A CA 1
ATOM 809 C C . CYS A 1 101 ? -5.088 -2.902 -4.856 1.00 84.69 101 CYS A C 1
ATOM 811 O O . CYS A 1 101 ? -6.113 -2.906 -4.190 1.00 84.69 101 CYS A O 1
ATOM 813 N N . SER A 1 102 ? -4.741 -1.824 -5.558 1.00 81.88 102 SER A N 1
ATOM 814 C CA . SER A 1 102 ? -5.525 -0.588 -5.464 1.00 81.88 102 SER A CA 1
ATOM 815 C C . SER A 1 102 ? -6.969 -0.699 -5.953 1.00 81.88 102 SER A C 1
ATOM 817 O O . SER A 1 102 ? -7.838 0.009 -5.450 1.00 81.88 102 SER A O 1
ATOM 819 N N . LYS A 1 103 ? -7.224 -1.572 -6.933 1.00 82.31 103 LYS A N 1
ATOM 820 C CA . LYS A 1 103 ? -8.543 -1.733 -7.554 1.00 82.31 103 LYS A CA 1
ATOM 821 C C . LYS A 1 103 ? -9.386 -2.779 -6.839 1.00 82.31 103 LYS A C 1
ATOM 823 O O . LYS A 1 103 ? -10.591 -2.602 -6.726 1.00 82.31 103 LYS A O 1
ATOM 828 N N . ASN A 1 104 ? -8.750 -3.851 -6.375 1.00 81.19 104 ASN A N 1
ATOM 829 C CA . ASN A 1 104 ? -9.439 -5.056 -5.920 1.00 81.19 104 ASN A CA 1
ATOM 830 C C . ASN A 1 104 ? -9.253 -5.330 -4.424 1.00 81.19 104 ASN A C 1
ATOM 832 O O . ASN A 1 104 ? -10.070 -6.021 -3.828 1.00 81.19 104 ASN A O 1
ATOM 836 N N . ASN A 1 105 ? -8.195 -4.805 -3.798 1.00 76.19 105 ASN A N 1
ATOM 837 C CA . ASN A 1 105 ? -7.926 -5.031 -2.381 1.00 76.19 105 ASN A CA 1
ATOM 838 C C . ASN A 1 105 ? -7.142 -3.871 -1.745 1.00 76.19 105 ASN A C 1
ATOM 840 O O . ASN A 1 105 ? -5.998 -4.016 -1.306 1.00 76.19 105 ASN A O 1
ATOM 844 N N . ALA A 1 106 ? -7.764 -2.688 -1.704 1.00 75.75 106 ALA A N 1
ATOM 845 C CA . ALA A 1 106 ? -7.116 -1.470 -1.216 1.00 75.75 106 ALA A CA 1
ATOM 846 C C . ALA A 1 106 ? -6.669 -1.577 0.256 1.00 75.75 106 ALA A C 1
ATOM 848 O O . ALA A 1 106 ? -5.744 -0.879 0.666 1.00 75.75 106 ALA A O 1
ATOM 849 N N . LYS A 1 107 ? -7.270 -2.493 1.032 1.00 70.44 107 LYS A N 1
ATOM 850 C CA . LYS A 1 107 ? -6.912 -2.769 2.432 1.00 70.44 107 LYS A CA 1
ATOM 851 C C . LYS A 1 107 ? -5.465 -3.265 2.573 1.00 70.44 107 LYS A C 1
ATOM 853 O O . LYS A 1 107 ? -4.794 -2.866 3.523 1.00 70.44 107 LYS A O 1
ATOM 858 N N . LEU A 1 108 ? -4.949 -4.031 1.602 1.00 71.81 108 LEU A N 1
ATOM 859 C CA . LEU A 1 108 ? -3.543 -4.473 1.576 1.00 71.81 108 LEU A CA 1
ATOM 860 C C . LEU A 1 108 ? -2.552 -3.305 1.483 1.00 71.81 108 LEU A C 1
ATOM 862 O O . LEU A 1 108 ? -1.421 -3.421 1.944 1.00 71.81 108 LEU A O 1
ATOM 866 N N . LEU A 1 109 ? -2.970 -2.167 0.919 1.00 73.69 109 LEU A N 1
ATOM 867 C CA . LEU A 1 109 ? -2.122 -0.980 0.789 1.00 73.69 109 LEU A CA 1
ATOM 868 C C . LEU A 1 109 ? -2.030 -0.161 2.088 1.00 73.69 109 LEU A C 1
ATOM 870 O O . LEU A 1 109 ? -1.199 0.745 2.180 1.00 73.69 109 LEU A O 1
ATOM 874 N N . CYS A 1 110 ? -2.896 -0.436 3.070 1.00 62.47 110 CYS A N 1
ATOM 875 C CA . CYS A 1 110 ? -3.035 0.359 4.290 1.00 62.47 110 CYS A CA 1
ATOM 876 C C . CYS A 1 110 ? -2.303 -0.226 5.503 1.00 62.47 110 CYS A C 1
ATOM 878 O O . CYS A 1 110 ? -1.971 0.537 6.410 1.00 62.47 110 CYS A O 1
ATOM 880 N N . ASP A 1 111 ? -2.051 -1.536 5.530 1.00 56.47 111 ASP A N 1
ATOM 881 C CA . ASP A 1 111 ? -1.517 -2.224 6.708 1.00 56.47 111 ASP A CA 1
ATOM 882 C C . ASP A 1 111 ? -0.551 -3.353 6.324 1.00 56.47 111 ASP A C 1
ATOM 884 O O . ASP A 1 111 ? -0.874 -4.537 6.369 1.00 56.47 111 ASP A O 1
ATOM 888 N N . LEU A 1 112 ? 0.663 -2.983 5.913 1.00 54.94 112 LEU A N 1
ATOM 889 C CA . LEU A 1 112 ? 1.688 -3.963 5.552 1.00 54.94 112 LEU A CA 1
ATOM 890 C C . LEU A 1 112 ? 2.082 -4.865 6.730 1.00 54.94 112 LEU A C 1
ATOM 892 O O . LEU A 1 112 ? 2.500 -5.990 6.485 1.00 54.94 112 LEU A O 1
ATOM 896 N N . GLU A 1 113 ? 1.958 -4.418 7.984 1.00 52.22 113 GLU A N 1
ATOM 897 C CA . GLU A 1 113 ? 2.361 -5.212 9.155 1.00 52.22 113 GLU A CA 1
ATOM 898 C C . GLU A 1 113 ? 1.454 -6.433 9.349 1.00 52.22 113 GLU A C 1
ATOM 900 O O . GLU A 1 113 ? 1.960 -7.526 9.585 1.00 52.22 113 GLU A O 1
ATOM 905 N N . THR A 1 114 ? 0.141 -6.293 9.145 1.00 52.03 114 THR A N 1
ATOM 906 C CA . THR A 1 114 ? -0.805 -7.412 9.305 1.00 52.03 114 THR A CA 1
ATOM 907 C C . THR A 1 114 ? -0.686 -8.469 8.197 1.00 52.03 114 THR A C 1
ATOM 909 O O . THR A 1 114 ? -0.906 -9.652 8.448 1.00 52.03 114 THR A O 1
ATOM 912 N N . TYR A 1 115 ? -0.309 -8.074 6.976 1.00 50.09 115 TYR A N 1
ATOM 913 C CA . TYR A 1 115 ? -0.276 -8.971 5.805 1.00 50.09 115 TYR A CA 1
ATOM 914 C C . TYR A 1 115 ? 1.129 -9.423 5.378 1.00 50.09 115 TYR A C 1
ATOM 916 O O . TYR A 1 115 ? 1.255 -10.204 4.438 1.00 50.09 115 TYR A O 1
ATOM 924 N N . SER A 1 116 ? 2.186 -8.950 6.048 1.00 53.53 116 SER A N 1
ATOM 925 C CA . SER A 1 116 ? 3.585 -9.309 5.750 1.00 53.53 116 SER A CA 1
ATOM 926 C C . SER A 1 116 ? 4.099 -10.548 6.481 1.00 53.53 116 SER A C 1
ATOM 928 O O . SER A 1 116 ? 5.293 -10.836 6.406 1.00 53.53 116 SER A O 1
ATOM 930 N N . VAL A 1 117 ? 3.230 -11.293 7.165 1.00 56.28 117 VAL A N 1
ATOM 931 C CA . VAL A 1 117 ? 3.617 -12.556 7.797 1.00 56.28 117 VAL A CA 1
ATOM 932 C C . VAL A 1 117 ? 3.860 -13.593 6.703 1.00 56.28 117 VAL A C 1
ATOM 934 O O . VAL A 1 117 ? 3.003 -13.786 5.838 1.00 56.28 117 VAL A O 1
ATOM 937 N N . ASP A 1 118 ? 5.023 -14.246 6.727 1.00 56.69 118 ASP A N 1
ATOM 938 C CA . ASP A 1 118 ? 5.314 -15.366 5.834 1.00 56.69 118 ASP A CA 1
ATOM 939 C C . ASP A 1 118 ? 4.218 -16.425 6.009 1.00 56.69 118 ASP A C 1
ATOM 941 O O . ASP A 1 118 ? 4.052 -17.013 7.081 1.00 56.69 118 ASP A O 1
ATOM 945 N N . THR A 1 119 ? 3.419 -16.622 4.963 1.00 60.25 119 THR A N 1
ATOM 946 C CA . THR A 1 119 ? 2.373 -17.641 4.962 1.00 60.25 119 THR A CA 1
ATOM 947 C C . THR A 1 119 ? 3.002 -18.971 4.584 1.00 60.25 119 THR A C 1
ATOM 949 O O . THR A 1 119 ? 3.799 -19.069 3.650 1.00 60.25 119 THR A O 1
ATOM 952 N N . PHE A 1 120 ? 2.672 -20.014 5.337 1.00 62.16 120 PHE A N 1
ATOM 953 C CA . PHE A 1 120 ? 3.061 -21.369 4.986 1.00 62.16 120 PHE A CA 1
ATOM 954 C C . PHE A 1 120 ? 1.953 -21.995 4.148 1.00 62.16 120 PHE A C 1
ATOM 956 O O . PHE A 1 120 ? 0.773 -21.826 4.456 1.00 62.16 120 PHE A O 1
ATOM 963 N N . SER A 1 121 ? 2.333 -22.719 3.093 1.00 67.69 121 SER A N 1
ATOM 964 C CA . SER A 1 121 ? 1.377 -23.566 2.382 1.00 67.69 121 SER A CA 1
ATOM 965 C C . SER A 1 121 ? 0.760 -24.557 3.365 1.00 67.69 121 SER A C 1
ATOM 967 O O . SER A 1 121 ? 1.483 -25.139 4.175 1.00 67.69 121 SER A O 1
ATOM 969 N N . LEU A 1 122 ? -0.552 -24.778 3.267 1.00 71.31 122 LEU A N 1
ATOM 970 C CA . LEU A 1 122 ? -1.222 -25.847 4.009 1.00 71.31 122 LEU A CA 1
ATOM 971 C C . LEU A 1 122 ? -0.616 -27.218 3.681 1.00 71.31 122 LEU A C 1
ATOM 973 O O . LEU A 1 122 ? -0.561 -28.075 4.553 1.00 71.31 122 LEU A O 1
ATOM 977 N N . ASP A 1 123 ? -0.069 -27.375 2.475 1.00 71.50 123 ASP A N 1
ATOM 978 C CA . ASP A 1 123 ? 0.598 -28.594 2.010 1.00 71.50 123 ASP A CA 1
ATOM 979 C C . ASP A 1 123 ? 2.058 -28.701 2.471 1.00 71.50 123 ASP A C 1
ATOM 981 O O . ASP A 1 123 ? 2.781 -29.608 2.052 1.00 71.50 123 ASP A O 1
ATOM 985 N N . LYS A 1 124 ? 2.546 -27.748 3.275 1.00 72.62 124 LYS A N 1
ATOM 986 C CA . LYS A 1 124 ? 3.911 -27.803 3.793 1.00 72.62 124 LYS A CA 1
ATOM 987 C C . LYS A 1 124 ? 4.010 -28.935 4.830 1.00 72.62 124 LYS A C 1
ATOM 989 O O . LYS A 1 124 ? 3.231 -28.917 5.789 1.00 72.62 124 LYS A O 1
ATOM 994 N N . PRO A 1 125 ? 4.957 -29.882 4.676 1.00 71.88 125 PRO A N 1
ATOM 995 C CA . PRO A 1 125 ? 5.178 -30.933 5.663 1.00 71.88 125 PRO A CA 1
ATOM 996 C C . PRO A 1 125 ? 5.798 -30.364 6.946 1.00 71.88 125 PRO A C 1
ATOM 998 O O . PRO A 1 125 ? 6.457 -29.317 6.924 1.00 71.88 125 PRO A O 1
ATOM 1001 N N . PHE A 1 126 ? 5.592 -31.055 8.067 1.00 70.50 126 PHE A N 1
ATOM 1002 C CA . PHE A 1 126 ? 6.158 -30.660 9.362 1.00 70.50 126 PHE A CA 1
ATOM 1003 C C . PHE A 1 126 ? 7.659 -30.927 9.495 1.00 70.50 126 PHE A C 1
ATOM 1005 O O . PHE A 1 126 ? 8.353 -30.163 10.171 1.00 70.50 126 PHE A O 1
ATOM 1012 N N . GLY A 1 127 ? 8.161 -31.997 8.878 1.00 64.00 127 GLY A N 1
ATOM 1013 C CA . GLY A 1 127 ? 9.561 -32.390 8.996 1.00 64.00 127 GLY A CA 1
ATOM 1014 C C . GLY A 1 127 ? 10.525 -31.617 8.086 1.00 64.00 127 GLY A C 1
ATOM 1015 O O . GLY A 1 127 ? 10.172 -30.690 7.351 1.00 64.00 127 GLY A O 1
ATOM 1016 N N . VAL A 1 128 ? 11.807 -31.973 8.191 1.00 55.59 128 VAL A N 1
ATOM 1017 C CA . VAL A 1 128 ? 12.906 -31.307 7.479 1.00 55.59 128 VAL A CA 1
ATOM 1018 C C . VAL A 1 128 ? 13.107 -31.974 6.115 1.00 55.59 128 VAL A C 1
ATOM 1020 O O . VAL A 1 128 ? 13.857 -32.938 5.993 1.00 55.59 128 VAL A O 1
ATOM 1023 N N . GLY A 1 129 ? 12.452 -31.445 5.080 1.00 57.72 129 GLY A N 1
ATOM 1024 C CA . GLY A 1 129 ? 12.650 -31.856 3.682 1.00 57.72 129 GLY A CA 1
ATOM 1025 C C . GLY A 1 129 ? 11.349 -32.171 2.939 1.00 57.72 129 GLY A C 1
ATOM 1026 O O . GLY A 1 129 ? 10.294 -32.309 3.543 1.00 57.72 129 GLY A O 1
ATOM 1027 N N . ASP A 1 130 ? 11.418 -32.287 1.611 1.00 55.72 130 ASP A N 1
ATOM 1028 C CA . ASP A 1 130 ? 10.263 -32.605 0.746 1.00 55.72 130 ASP A CA 1
ATOM 1029 C C . ASP A 1 130 ? 10.116 -34.125 0.524 1.00 55.72 130 ASP A C 1
ATOM 1031 O O . ASP A 1 130 ? 9.779 -34.602 -0.557 1.00 55.72 130 ASP A O 1
ATOM 1035 N N . ASN A 1 131 ? 10.410 -34.919 1.557 1.00 56.62 131 ASN A N 1
ATOM 1036 C CA . ASN A 1 131 ? 10.402 -36.382 1.492 1.00 56.62 131 ASN A CA 1
ATOM 1037 C C . ASN A 1 131 ? 9.052 -36.947 1.955 1.00 56.62 131 ASN A C 1
ATOM 1039 O O . ASN A 1 131 ? 8.986 -37.781 2.858 1.00 56.62 131 ASN A O 1
ATOM 1043 N N . ARG A 1 132 ? 7.969 -36.511 1.298 1.00 55.00 132 ARG A N 1
ATOM 1044 C CA . ARG A 1 132 ? 6.565 -36.861 1.620 1.00 55.00 132 ARG A CA 1
ATOM 1045 C C . ARG A 1 132 ? 6.245 -38.363 1.587 1.00 55.00 132 ARG A C 1
ATOM 1047 O O . ARG A 1 132 ? 5.160 -38.770 1.981 1.00 55.00 132 ARG A O 1
ATOM 1054 N N . HIS A 1 133 ? 7.165 -39.185 1.086 1.00 56.34 133 HIS A N 1
ATOM 1055 C CA . HIS A 1 133 ? 6.973 -40.620 0.875 1.00 56.34 133 HIS A CA 1
ATOM 1056 C C . HIS A 1 133 ? 7.906 -41.511 1.705 1.00 56.34 133 HIS A C 1
ATOM 1058 O O . HIS A 1 133 ? 7.906 -42.720 1.494 1.00 56.34 133 HIS A O 1
ATOM 1064 N N . GLN A 1 134 ? 8.731 -40.946 2.595 1.00 59.31 134 GLN A N 1
ATOM 1065 C CA . GLN A 1 134 ? 9.770 -41.720 3.293 1.00 59.31 134 GLN A CA 1
ATOM 1066 C C . GLN A 1 134 ? 9.638 -41.749 4.820 1.00 59.31 134 GLN A C 1
ATOM 1068 O O . GLN A 1 134 ? 10.279 -42.590 5.439 1.00 59.31 134 GLN A O 1
ATOM 1073 N N . ASP A 1 135 ? 8.824 -40.879 5.423 1.00 61.16 135 ASP A N 1
ATOM 1074 C CA . ASP A 1 135 ? 8.690 -40.787 6.881 1.00 61.16 135 ASP A CA 1
ATOM 1075 C C . ASP A 1 135 ? 7.263 -40.364 7.273 1.00 61.16 135 ASP A C 1
ATOM 1077 O O . ASP A 1 135 ? 6.703 -39.456 6.650 1.00 61.16 135 ASP A O 1
ATOM 1081 N N . GLU A 1 136 ? 6.684 -41.004 8.295 1.00 61.22 136 GLU A N 1
ATOM 1082 C CA . GLU A 1 136 ? 5.351 -40.683 8.833 1.00 61.22 136 GLU A CA 1
ATOM 1083 C C . GLU A 1 136 ? 5.276 -39.224 9.321 1.00 61.22 136 GLU A C 1
ATOM 1085 O O . GLU A 1 136 ? 4.246 -38.568 9.152 1.00 61.22 136 GLU A O 1
ATOM 1090 N N . ASP A 1 137 ? 6.389 -38.669 9.816 1.00 57.91 137 ASP A N 1
ATOM 1091 C CA . ASP A 1 137 ? 6.472 -37.269 10.259 1.00 57.91 137 ASP A CA 1
ATOM 1092 C C . ASP A 1 137 ? 6.484 -36.260 9.090 1.00 57.91 137 ASP A C 1
ATOM 1094 O O . ASP A 1 137 ? 6.072 -35.107 9.248 1.00 57.91 137 ASP A O 1
ATOM 1098 N N . ASN A 1 138 ? 6.908 -36.685 7.892 1.00 60.44 138 ASN A N 1
ATOM 1099 C CA . ASN A 1 138 ? 6.865 -35.878 6.662 1.00 60.44 138 ASN A CA 1
ATOM 1100 C C . ASN A 1 138 ? 5.572 -36.077 5.855 1.00 60.44 138 ASN A C 1
ATOM 1102 O O . ASN A 1 138 ? 5.319 -35.311 4.923 1.00 60.44 138 ASN A O 1
ATOM 1106 N N . ALA A 1 139 ? 4.770 -37.095 6.184 1.00 64.12 139 ALA A N 1
ATOM 1107 C CA . ALA A 1 139 ? 3.475 -37.334 5.550 1.00 64.12 139 ALA A CA 1
ATOM 1108 C C . ALA A 1 139 ? 2.426 -36.306 6.000 1.00 64.12 139 ALA A C 1
ATOM 1110 O O . ALA A 1 139 ? 1.561 -35.924 5.214 1.00 64.12 139 ALA A O 1
ATOM 1111 N N . ARG A 1 140 ? 2.538 -35.824 7.245 1.00 70.69 140 ARG A N 1
ATOM 1112 C CA . ARG A 1 140 ? 1.589 -34.881 7.839 1.00 70.69 140 ARG A CA 1
ATOM 1113 C C . ARG A 1 140 ? 1.868 -33.449 7.401 1.00 70.69 140 ARG A C 1
ATOM 1115 O O . ARG A 1 140 ? 3.002 -32.965 7.463 1.00 70.69 140 ARG A O 1
ATOM 1122 N N . THR A 1 141 ? 0.809 -32.744 7.023 1.00 75.38 141 THR A N 1
ATOM 1123 C CA . THR A 1 141 ? 0.871 -31.350 6.562 1.00 75.38 141 THR A CA 1
ATOM 1124 C C . THR A 1 141 ? 0.139 -30.403 7.509 1.00 75.38 141 THR A C 1
ATOM 1126 O O . THR A 1 141 ? -0.665 -30.831 8.343 1.00 75.38 141 THR A O 1
ATOM 1129 N N . LEU A 1 142 ? 0.383 -29.095 7.369 1.00 71.69 142 LEU A N 1
ATOM 1130 C CA . LEU A 1 142 ? -0.349 -28.072 8.125 1.00 71.69 142 LEU A CA 1
ATOM 1131 C C . LEU A 1 142 ? -1.874 -28.207 7.956 1.00 71.69 142 LEU A C 1
ATOM 1133 O O . LEU A 1 142 ? -2.602 -27.968 8.921 1.00 71.69 142 LEU A O 1
ATOM 1137 N N . ALA A 1 143 ? -2.347 -28.648 6.785 1.00 74.44 143 ALA A N 1
ATOM 1138 C CA . ALA A 1 143 ? -3.761 -28.899 6.496 1.00 74.44 143 ALA A CA 1
ATOM 1139 C C . ALA A 1 143 ? -4.420 -29.899 7.463 1.00 74.44 143 ALA A C 1
ATOM 1141 O O . ALA A 1 143 ? -5.591 -29.749 7.794 1.00 74.44 143 ALA A O 1
ATOM 1142 N N . GLU A 1 144 ? -3.677 -30.905 7.931 1.00 72.38 144 GLU A N 1
ATOM 1143 C CA . GLU A 1 144 ? -4.200 -31.971 8.800 1.00 72.38 144 GLU A CA 1
ATOM 1144 C C . GLU A 1 144 ? -4.269 -31.565 10.276 1.00 72.38 144 GLU A C 1
ATOM 1146 O O . GLU A 1 144 ? -4.961 -32.188 11.079 1.00 72.38 144 GLU A O 1
ATOM 1151 N N . THR A 1 145 ? -3.509 -30.540 10.651 1.00 72.12 145 THR A N 1
ATOM 1152 C CA . THR A 1 145 ? -3.393 -30.059 12.036 1.00 72.12 145 THR A CA 1
ATOM 1153 C C . THR A 1 145 ? -4.117 -28.760 12.300 1.00 72.12 145 THR A C 1
ATOM 1155 O O . THR A 1 145 ? -4.481 -28.512 13.446 1.00 72.12 145 THR A O 1
ATOM 1158 N N . ILE A 1 146 ? -4.267 -27.904 11.287 1.00 66.00 146 ILE A N 1
ATOM 1159 C CA . ILE A 1 146 ? -5.040 -26.681 11.434 1.00 66.00 146 ILE A CA 1
ATOM 1160 C C . ILE A 1 146 ? -6.489 -27.147 11.522 1.00 66.00 146 ILE A C 1
ATOM 1162 O O . ILE A 1 146 ? -7.018 -27.635 10.520 1.00 66.00 146 ILE A O 1
ATOM 1166 N N . PRO A 1 147 ? -7.128 -27.063 12.704 1.00 62.97 147 PRO A N 1
ATOM 1167 C CA . PRO A 1 147 ? -8.532 -27.406 12.794 1.00 62.97 147 PRO A CA 1
ATOM 1168 C C . PRO A 1 147 ? -9.264 -26.530 11.785 1.00 62.97 147 PRO A C 1
ATOM 1170 O O . PRO A 1 147 ? -8.948 -25.340 11.671 1.00 62.97 147 PRO A O 1
ATOM 1173 N N . ALA A 1 148 ? -10.214 -27.111 11.048 1.00 57.88 148 ALA A N 1
ATOM 1174 C CA . ALA A 1 148 ? -11.154 -26.303 10.291 1.00 57.88 148 ALA A CA 1
ATOM 1175 C C . ALA A 1 148 ? -11.681 -25.258 11.280 1.00 57.88 148 ALA A C 1
ATOM 1177 O O . ALA A 1 148 ? -12.229 -25.660 12.312 1.00 57.88 148 ALA A O 1
ATOM 1178 N N . PRO A 1 149 ? -11.427 -23.952 11.068 1.00 49.44 149 PRO A N 1
ATOM 1179 C CA . PRO A 1 149 ? -12.034 -22.971 11.938 1.00 49.44 149 PRO A CA 1
ATOM 1180 C C . PRO A 1 149 ? -13.528 -23.247 11.847 1.00 49.44 149 PRO A C 1
ATOM 1182 O O . PRO A 1 149 ? -14.036 -23.349 10.725 1.00 49.44 149 PRO A O 1
ATOM 1185 N N . ASP A 1 150 ? -14.195 -23.436 12.994 1.00 52.19 150 ASP A N 1
ATOM 1186 C CA . ASP A 1 150 ? -15.655 -23.367 13.066 1.00 52.19 150 ASP A CA 1
ATOM 1187 C C . ASP A 1 150 ? -16.025 -22.182 12.198 1.00 52.19 150 ASP A C 1
ATOM 1189 O O . ASP A 1 150 ? -15.542 -21.087 12.507 1.00 52.19 150 ASP A O 1
ATOM 1193 N N . MET A 1 151 ? -16.663 -22.476 11.050 1.00 44.97 151 MET A N 1
ATOM 1194 C CA . MET A 1 151 ? -16.656 -21.644 9.844 1.00 44.97 151 MET A CA 1
ATOM 1195 C C . MET A 1 151 ? -16.421 -20.203 10.226 1.00 44.97 151 MET A C 1
ATOM 1197 O O . MET A 1 151 ? -17.279 -19.673 10.926 1.00 44.97 151 MET A O 1
ATOM 1201 N N . LEU A 1 152 ? -15.257 -19.634 9.863 1.00 46.19 152 LEU A N 1
ATOM 1202 C CA . LEU A 1 152 ? -14.968 -18.224 10.102 1.00 46.19 152 LEU A CA 1
ATOM 1203 C C . LEU A 1 152 ? -16.216 -17.471 9.681 1.00 46.19 152 LEU A C 1
ATOM 1205 O O . LEU A 1 152 ? -16.476 -17.293 8.492 1.00 46.19 152 LEU A O 1
ATOM 1209 N N . ASP A 1 153 ? -17.005 -17.102 10.679 1.00 48.31 153 ASP A N 1
ATOM 1210 C CA . ASP A 1 153 ? -18.194 -16.319 10.517 1.00 48.31 153 ASP A CA 1
ATOM 1211 C C . ASP A 1 153 ? -17.598 -14.944 10.267 1.00 48.31 153 ASP A C 1
ATOM 1213 O O . ASP A 1 153 ? -17.454 -14.112 11.165 1.00 48.31 153 ASP A O 1
ATOM 1217 N N . THR A 1 154 ? -17.122 -14.730 9.034 1.00 50.12 154 THR A N 1
ATOM 1218 C CA . THR A 1 154 ? -16.754 -13.432 8.484 1.00 50.12 154 THR A CA 1
ATOM 1219 C C . THR A 1 154 ? -18.046 -12.653 8.293 1.00 50.12 154 THR A C 1
ATOM 1221 O O . THR A 1 154 ? -18.337 -12.137 7.217 1.00 50.12 154 THR A O 1
ATOM 1224 N N . THR A 1 155 ? -18.861 -12.624 9.343 1.00 64.19 155 THR A N 1
ATOM 1225 C CA . THR A 1 155 ? -19.978 -11.736 9.509 1.00 64.19 155 THR A CA 1
ATOM 1226 C C . THR A 1 155 ? -19.362 -10.357 9.436 1.00 64.19 155 THR A C 1
ATOM 1228 O O . THR A 1 155 ? -18.577 -9.946 10.293 1.00 64.19 155 THR A O 1
ATOM 1231 N N . ASP A 1 156 ? -19.654 -9.665 8.344 1.00 68.50 156 ASP A N 1
ATOM 1232 C CA . ASP A 1 156 ? -19.269 -8.281 8.199 1.00 68.50 156 ASP A CA 1
ATOM 1233 C C . ASP A 1 156 ? -20.041 -7.469 9.247 1.00 68.50 156 ASP A C 1
ATOM 1235 O O . ASP A 1 156 ? -21.243 -7.222 9.137 1.00 68.50 156 ASP A O 1
ATOM 1239 N N . TYR A 1 157 ? -19.350 -7.097 10.324 1.00 74.75 157 TYR A N 1
ATOM 1240 C CA . TYR A 1 157 ? -19.915 -6.268 11.382 1.00 74.75 157 TYR A CA 1
ATOM 1241 C C . TYR A 1 157 ? -19.881 -4.779 11.026 1.00 74.75 157 TYR A C 1
ATOM 1243 O O . TYR A 1 157 ? -20.263 -3.978 11.871 1.00 74.75 157 TYR A O 1
ATOM 1251 N N . THR A 1 158 ? -19.444 -4.378 9.826 1.00 81.06 158 THR A N 1
ATOM 1252 C CA . THR A 1 158 ? -19.235 -2.965 9.465 1.00 81.06 158 THR A CA 1
ATOM 1253 C C . THR A 1 158 ? -20.472 -2.113 9.742 1.00 81.06 158 THR A C 1
ATOM 1255 O O . THR A 1 158 ? -20.385 -1.143 10.496 1.00 81.06 158 THR A O 1
ATOM 1258 N N . ASP A 1 159 ? -21.645 -2.506 9.246 1.00 84.81 159 ASP A N 1
ATOM 1259 C CA . ASP A 1 159 ? -22.877 -1.736 9.469 1.00 84.81 159 ASP A CA 1
ATOM 1260 C C . ASP A 1 159 ? -23.347 -1.792 10.926 1.00 84.81 159 ASP A C 1
ATOM 1262 O O . ASP A 1 159 ? -23.736 -0.773 11.497 1.00 84.81 159 ASP A O 1
ATOM 1266 N N . LYS A 1 160 ? -23.208 -2.954 11.578 1.00 83.88 160 LYS A N 1
ATOM 1267 C CA . LYS A 1 160 ? -23.497 -3.102 13.014 1.00 83.88 160 LYS A CA 1
ATOM 1268 C C . LYS A 1 160 ? -22.606 -2.184 13.858 1.00 83.88 160 LYS A C 1
ATOM 1270 O O . LYS A 1 160 ? -23.086 -1.591 14.820 1.00 83.88 160 LYS A O 1
ATOM 1275 N N . LEU A 1 161 ? -21.335 -2.024 13.491 1.00 85.00 161 LEU A N 1
ATOM 1276 C CA . LEU A 1 161 ? -20.382 -1.138 14.156 1.00 85.00 161 LEU A CA 1
ATOM 1277 C C . LEU A 1 161 ? -20.733 0.333 13.932 1.00 85.00 161 LEU A C 1
ATOM 1279 O O . LEU A 1 161 ? -20.725 1.090 14.902 1.00 85.00 161 LEU A O 1
ATOM 1283 N N . LYS A 1 162 ? -21.085 0.731 12.701 1.00 89.06 162 LYS A N 1
ATOM 1284 C CA . LYS A 1 162 ? -21.540 2.099 12.391 1.00 89.06 162 LYS A CA 1
ATOM 1285 C C . LYS A 1 162 ? -22.754 2.486 13.234 1.00 89.06 162 LYS A C 1
ATOM 1287 O O . LYS A 1 162 ? -22.759 3.555 13.841 1.00 89.06 162 LYS A O 1
ATOM 1292 N N . THR A 1 163 ? -23.748 1.601 13.334 1.00 89.56 163 THR A N 1
ATOM 1293 C CA . THR A 1 163 ? -24.931 1.817 14.182 1.00 89.56 163 THR A CA 1
ATOM 1294 C C . THR A 1 163 ? -24.574 1.831 15.665 1.00 89.56 163 THR A C 1
ATOM 1296 O O . THR A 1 163 ? -25.047 2.687 16.402 1.00 89.56 163 THR A O 1
ATOM 1299 N N . LEU A 1 164 ? -23.711 0.922 16.123 1.00 89.25 164 LEU A N 1
ATOM 1300 C CA . LEU A 1 164 ? -23.348 0.825 17.538 1.00 89.25 164 LEU A CA 1
ATOM 1301 C C . LEU A 1 164 ? -22.712 2.113 18.060 1.00 89.25 164 LEU A C 1
ATOM 1303 O O . LEU A 1 164 ? -22.979 2.497 19.202 1.00 89.25 164 LEU A O 1
ATOM 1307 N N . VAL A 1 165 ? -21.873 2.760 17.244 1.00 88.56 165 VAL A N 1
ATOM 1308 C CA . VAL A 1 165 ? -21.139 3.962 17.654 1.00 88.56 165 VAL A CA 1
ATOM 1309 C C . VAL A 1 165 ? -21.811 5.278 17.262 1.00 88.56 165 VAL A C 1
ATOM 1311 O O . VAL A 1 165 ? -21.328 6.337 17.673 1.00 88.56 165 VAL A O 1
ATOM 1314 N N . SER A 1 166 ? -22.899 5.242 16.483 1.00 88.94 166 SER A N 1
ATOM 1315 C CA . SER A 1 166 ? -23.491 6.447 15.892 1.00 88.94 166 SER A CA 1
ATOM 1316 C C . SER A 1 166 ? -23.922 7.479 16.925 1.00 88.94 166 SER A C 1
ATOM 1318 O O . SER A 1 166 ? -23.785 8.674 16.678 1.00 88.94 166 SER A O 1
ATOM 1320 N N . ASP A 1 167 ? -24.388 7.022 18.086 1.00 89.94 167 ASP A N 1
ATOM 1321 C CA . ASP A 1 167 ? -24.931 7.881 19.144 1.00 89.94 167 ASP A CA 1
ATOM 1322 C C . ASP A 1 167 ? -23.844 8.715 19.839 1.00 89.94 167 ASP A C 1
ATOM 1324 O O . ASP A 1 167 ? -24.124 9.749 20.445 1.00 89.94 167 ASP A O 1
ATOM 1328 N N . PHE A 1 168 ? -22.582 8.285 19.750 1.00 90.12 168 PHE A N 1
ATOM 1329 C CA . PHE A 1 168 ? -21.459 8.951 20.417 1.00 90.12 168 PHE A CA 1
ATOM 1330 C C . PHE A 1 168 ? -20.796 10.019 19.543 1.00 90.12 168 PHE A C 1
ATOM 1332 O O . PHE A 1 168 ? -20.058 10.875 20.051 1.00 90.12 168 PHE A O 1
ATOM 1339 N N . LEU A 1 169 ? -21.031 9.962 18.231 1.00 91.50 169 LEU A N 1
ATOM 1340 C CA . LEU A 1 169 ? -20.377 10.792 17.229 1.00 91.50 169 LEU A CA 1
ATOM 1341 C C . LEU A 1 169 ? -21.285 11.943 16.797 1.00 91.50 169 LEU A C 1
ATOM 1343 O O . LEU A 1 169 ? -22.496 11.802 16.661 1.00 91.50 169 LEU A O 1
ATOM 1347 N N . THR A 1 170 ? -20.692 13.107 16.531 1.00 90.75 170 THR A N 1
ATOM 1348 C CA . THR A 1 170 ? -21.430 14.183 15.853 1.00 90.75 170 THR A CA 1
ATOM 1349 C C . THR A 1 170 ? -21.746 13.777 14.406 1.00 90.75 170 THR A C 1
ATOM 1351 O O . THR A 1 170 ? -21.021 12.944 13.856 1.00 90.75 170 THR A O 1
ATOM 1354 N N . PRO A 1 171 ? -22.744 14.386 13.731 1.00 91.19 171 PRO A N 1
ATOM 1355 C CA . PRO A 1 171 ? -23.089 14.033 12.347 1.00 91.19 171 PRO A CA 1
ATOM 1356 C C . PRO A 1 171 ? -21.872 14.006 11.415 1.00 91.19 171 PRO A C 1
ATOM 1358 O O . PRO A 1 171 ? -21.670 13.069 10.651 1.00 91.19 171 PRO A O 1
ATOM 1361 N N . ARG A 1 172 ? -20.973 14.982 11.574 1.00 87.31 172 ARG A N 1
ATOM 1362 C CA . ARG A 1 172 ? -19.767 15.082 10.753 1.00 87.31 172 ARG A CA 1
ATOM 1363 C C . ARG A 1 172 ? -18.686 14.056 11.098 1.00 87.31 172 ARG A C 1
ATOM 1365 O O . ARG A 1 172 ? -17.954 13.600 10.226 1.00 87.31 172 ARG A O 1
ATOM 1372 N N . GLN A 1 173 ? -18.563 13.705 12.374 1.00 89.94 173 GLN A N 1
ATOM 1373 C CA . GLN A 1 173 ? -17.669 12.639 12.827 1.00 89.94 173 GLN A CA 1
ATOM 1374 C C . GLN A 1 173 ? -18.164 11.267 12.377 1.00 89.94 173 GLN A C 1
ATOM 1376 O O . GLN A 1 173 ? -17.348 10.416 12.036 1.00 89.94 173 GLN A O 1
ATOM 1381 N N . ARG A 1 174 ? -19.486 11.081 12.355 1.00 91.62 174 ARG A N 1
ATOM 1382 C CA . ARG A 1 174 ? -20.148 9.881 11.860 1.00 91.62 174 ARG A CA 1
ATOM 1383 C C . ARG A 1 174 ? -19.898 9.689 10.370 1.00 91.62 174 ARG A C 1
ATOM 1385 O O . ARG A 1 174 ? -19.383 8.648 10.007 1.00 91.62 174 ARG A O 1
ATOM 1392 N N . GLU A 1 175 ? -20.113 10.707 9.537 1.00 91.88 175 GLU A N 1
ATOM 1393 C CA . GLU A 1 175 ? -19.791 10.627 8.100 1.00 91.88 175 GLU A CA 1
ATOM 1394 C C . GLU A 1 175 ? -18.325 10.234 7.845 1.00 91.88 175 GLU A C 1
ATOM 1396 O O . GLU A 1 175 ? -18.033 9.408 6.983 1.00 91.88 175 GLU A O 1
ATOM 1401 N N . TYR A 1 176 ? -17.386 10.799 8.616 1.00 92.31 176 TYR A N 1
ATOM 1402 C CA . TYR A 1 176 ? -15.982 10.389 8.552 1.00 92.31 176 TYR A CA 1
ATOM 1403 C C . TYR A 1 176 ? -15.793 8.926 8.972 1.00 92.31 176 TYR A C 1
ATOM 1405 O O . TYR A 1 176 ? -15.078 8.189 8.295 1.00 92.31 176 TYR A O 1
ATOM 1413 N N . PHE A 1 177 ? -16.390 8.518 10.096 1.00 92.06 177 PHE A N 1
ATOM 1414 C CA . PHE A 1 177 ? -16.259 7.165 10.630 1.00 92.06 177 PHE A CA 1
ATOM 1415 C C . PHE A 1 177 ? -16.867 6.121 9.694 1.00 92.06 177 PHE A C 1
ATOM 1417 O O . PHE A 1 177 ? -16.248 5.085 9.498 1.00 92.06 177 PHE A O 1
ATOM 1424 N N . ASP A 1 178 ? -18.011 6.408 9.079 1.00 91.56 178 ASP A N 1
ATOM 1425 C CA . ASP A 1 178 ? -18.683 5.510 8.143 1.00 91.56 178 ASP A CA 1
ATOM 1426 C C . ASP A 1 178 ? -17.786 5.250 6.927 1.00 91.56 178 ASP A C 1
ATOM 1428 O O . ASP A 1 178 ? -17.491 4.097 6.618 1.00 91.56 178 ASP A O 1
ATOM 1432 N N . LEU A 1 179 ? -17.233 6.309 6.321 1.00 88.25 179 LEU A N 1
ATOM 1433 C CA . LEU A 1 179 ? -16.285 6.174 5.211 1.00 88.25 179 LEU A CA 1
ATOM 1434 C C . LEU A 1 179 ? -14.972 5.491 5.636 1.00 88.25 179 LEU A C 1
ATOM 1436 O O . LEU A 1 179 ? -14.352 4.773 4.854 1.00 88.25 179 LEU A O 1
ATOM 1440 N N . PHE A 1 180 ? -14.524 5.711 6.871 1.00 88.00 180 PHE A N 1
ATOM 1441 C CA . PHE A 1 180 ? -13.361 5.016 7.415 1.00 88.00 180 PHE A CA 1
ATOM 1442 C C . PHE A 1 180 ? -13.637 3.517 7.624 1.00 88.00 180 PHE A C 1
ATOM 1444 O O . PHE A 1 180 ? -12.793 2.695 7.277 1.00 88.00 180 PHE A O 1
ATOM 1451 N N . ALA A 1 181 ? -14.810 3.157 8.150 1.00 85.69 181 ALA A N 1
ATOM 1452 C CA . ALA A 1 181 ? -15.243 1.777 8.356 1.00 85.69 181 ALA A CA 1
ATOM 1453 C C . ALA A 1 181 ? -15.426 1.036 7.020 1.00 85.69 181 ALA A C 1
ATOM 1455 O O . ALA A 1 181 ? -15.061 -0.131 6.915 1.00 85.69 181 ALA A O 1
ATOM 1456 N N . ASP A 1 182 ? -15.859 1.751 5.978 1.00 82.25 182 ASP A N 1
ATOM 1457 C CA . ASP A 1 182 ? -15.902 1.266 4.591 1.00 82.25 182 ASP A CA 1
ATOM 1458 C C . ASP A 1 182 ? -14.508 1.067 3.963 1.00 82.25 182 ASP A C 1
ATOM 1460 O O . ASP A 1 182 ? -14.382 0.546 2.854 1.00 82.25 182 ASP A O 1
ATOM 1464 N N . GLY A 1 183 ? -13.437 1.469 4.655 1.00 78.75 183 GLY A N 1
ATOM 1465 C CA . GLY A 1 183 ? -12.056 1.270 4.221 1.00 78.75 183 GLY A CA 1
ATOM 1466 C C . GLY A 1 183 ? -11.523 2.338 3.264 1.00 78.75 183 GLY A C 1
ATOM 1467 O O . GLY A 1 183 ? -10.483 2.123 2.638 1.00 78.75 183 GLY A O 1
ATOM 1468 N N . TYR A 1 184 ? -12.184 3.494 3.135 1.00 79.88 184 TYR A N 1
ATOM 1469 C CA . TYR A 1 184 ? -11.652 4.594 2.329 1.00 79.88 184 TYR A CA 1
ATOM 1470 C C . TYR A 1 184 ? -10.403 5.217 2.972 1.00 79.88 184 TYR A C 1
ATOM 1472 O O . TYR A 1 184 ? -10.283 5.356 4.190 1.00 79.88 184 TYR A O 1
ATOM 1480 N N . THR A 1 185 ? -9.461 5.663 2.138 1.00 74.75 185 THR A N 1
ATOM 1481 C CA . THR A 1 185 ? -8.260 6.364 2.610 1.00 74.75 185 THR A CA 1
ATOM 1482 C C . THR A 1 185 ? -8.583 7.798 3.021 1.00 74.75 185 THR A C 1
ATOM 1484 O O . THR A 1 185 ? -9.496 8.424 2.488 1.00 74.75 185 THR A O 1
ATOM 1487 N N . ASN A 1 186 ? -7.771 8.384 3.904 1.00 80.56 186 ASN A N 1
ATOM 1488 C CA . ASN A 1 186 ? -7.950 9.775 4.334 1.00 80.56 186 ASN A CA 1
ATOM 1489 C C . ASN A 1 186 ? -8.026 10.777 3.165 1.00 80.56 186 ASN A C 1
ATOM 1491 O O . ASN A 1 186 ? -8.734 11.772 3.283 1.00 80.56 186 ASN A O 1
ATOM 1495 N N . SER A 1 187 ? -7.332 10.534 2.046 1.00 76.56 187 SER A N 1
ATOM 1496 C CA . SER A 1 187 ? -7.430 11.401 0.864 1.00 76.56 187 SER A CA 1
ATOM 1497 C C . SER A 1 187 ? -8.795 11.293 0.186 1.00 76.56 187 SER A C 1
ATOM 1499 O O . SER A 1 187 ? -9.389 12.315 -0.133 1.00 76.56 187 SER A O 1
ATOM 1501 N N . VAL A 1 188 ? -9.312 10.070 0.019 1.00 78.06 188 VAL A N 1
ATOM 1502 C CA . VAL A 1 188 ? -10.628 9.832 -0.596 1.00 78.06 188 VAL A CA 1
ATOM 1503 C C . VAL A 1 188 ? -11.747 10.333 0.317 1.00 78.06 188 VAL A C 1
ATOM 1505 O O . VAL A 1 188 ? -12.713 10.930 -0.149 1.00 78.06 188 VAL A O 1
ATOM 1508 N N . ILE A 1 189 ? -11.602 10.156 1.632 1.00 85.00 189 ILE A N 1
ATOM 1509 C CA . ILE A 1 189 ? -12.536 10.709 2.617 1.00 85.00 189 ILE A CA 1
ATOM 1510 C C . ILE A 1 189 ? -12.515 12.241 2.568 1.00 85.00 189 ILE A C 1
ATOM 1512 O O . ILE A 1 189 ? -13.572 12.864 2.574 1.00 85.00 189 ILE A O 1
ATOM 1516 N N . ALA A 1 190 ? -11.332 12.862 2.503 1.00 84.25 190 ALA A N 1
ATOM 1517 C CA . ALA A 1 190 ? -11.214 14.315 2.398 1.00 84.25 190 ALA A CA 1
ATOM 1518 C C . ALA A 1 190 ? -11.930 14.847 1.151 1.00 84.25 190 ALA A C 1
ATOM 1520 O O . ALA A 1 190 ? -12.712 15.783 1.268 1.00 84.25 190 ALA A O 1
ATOM 1521 N N . GLU A 1 191 ? -11.742 14.200 0.000 1.00 84.31 191 GLU A N 1
ATOM 1522 C CA . GLU A 1 191 ? -12.438 14.533 -1.244 1.00 84.31 191 GLU A CA 1
ATOM 1523 C C . GLU A 1 191 ? -13.962 14.404 -1.106 1.00 84.31 191 GLU A C 1
ATOM 1525 O O . GLU A 1 191 ? -14.680 15.373 -1.349 1.00 84.31 191 GLU A O 1
ATOM 1530 N N . LYS A 1 192 ? -14.460 13.255 -0.626 1.00 86.88 192 LYS A N 1
ATOM 1531 C CA . LYS A 1 192 ? -15.902 13.003 -0.437 1.00 86.88 192 LYS A CA 1
ATOM 1532 C C . LYS A 1 192 ? -16.558 13.977 0.541 1.00 86.88 192 LYS A C 1
ATOM 1534 O O . LYS A 1 192 ? -17.713 14.344 0.361 1.00 86.88 192 LYS A O 1
ATOM 1539 N N . LEU A 1 193 ? -15.830 14.397 1.573 1.00 88.62 193 LEU A N 1
ATOM 1540 C CA . LEU A 1 193 ? -16.314 15.361 2.557 1.00 88.62 193 LEU A CA 1
ATOM 1541 C C . LEU A 1 193 ? -16.075 16.821 2.129 1.00 88.62 193 LEU A C 1
ATOM 1543 O O . LEU A 1 193 ? -16.521 17.726 2.830 1.00 88.62 193 LEU A O 1
ATOM 1547 N N . GLY A 1 194 ? -15.386 17.091 1.018 1.00 86.44 194 GLY A N 1
ATOM 1548 C CA . GLY A 1 194 ? -15.060 18.457 0.590 1.00 86.44 194 GLY A CA 1
ATOM 1549 C C . GLY A 1 194 ? -14.010 19.154 1.468 1.00 86.44 194 GLY A C 1
ATOM 1550 O O . GLY A 1 194 ? -13.978 20.380 1.563 1.00 86.44 194 GLY A O 1
ATOM 1551 N N . TYR A 1 195 ? -13.148 18.389 2.140 1.00 80.94 195 TYR A N 1
ATOM 1552 C CA . TYR A 1 195 ? -12.025 18.903 2.917 1.00 80.94 195 TYR A CA 1
ATOM 1553 C C . TYR A 1 195 ? -10.716 18.855 2.131 1.00 80.94 195 TYR A C 1
ATOM 1555 O O . TYR A 1 195 ? -10.441 17.930 1.377 1.00 80.94 195 TYR A O 1
ATOM 1563 N N . LYS A 1 196 ? -9.823 19.811 2.410 1.00 75.69 196 LYS A N 1
ATOM 1564 C CA . LYS A 1 196 ? -8.433 19.756 1.926 1.00 75.69 196 LYS A CA 1
ATOM 1565 C C . LYS A 1 196 ? -7.622 18.649 2.616 1.00 75.69 196 LYS A C 1
ATOM 1567 O O . LYS A 1 196 ? -6.665 18.128 2.056 1.00 75.69 196 LYS A O 1
ATOM 1572 N N . THR A 1 197 ? -7.976 18.322 3.859 1.00 76.44 197 THR A N 1
ATOM 1573 C CA . THR A 1 197 ? -7.388 17.238 4.651 1.00 76.44 197 THR A CA 1
ATOM 1574 C C . THR A 1 197 ? -8.340 16.842 5.776 1.00 76.44 197 THR A C 1
ATOM 1576 O O . THR A 1 197 ? -9.076 17.679 6.292 1.00 76.44 197 THR A O 1
ATOM 1579 N N . VAL A 1 198 ? -8.297 15.576 6.182 1.00 78.44 198 VAL A N 1
ATOM 1580 C CA . VAL A 1 198 ? -8.997 15.051 7.370 1.00 78.44 198 VAL A CA 1
ATOM 1581 C C . VAL A 1 198 ? -8.046 14.840 8.552 1.00 78.44 198 VAL A C 1
ATOM 1583 O O . VAL A 1 198 ? -8.408 14.195 9.538 1.00 78.44 198 VAL A O 1
ATOM 1586 N N . ALA A 1 199 ? -6.819 15.371 8.464 1.00 66.25 199 ALA A N 1
ATOM 1587 C CA . ALA A 1 199 ? -5.843 15.332 9.546 1.00 66.25 199 ALA A CA 1
ATOM 1588 C C . ALA A 1 199 ? -6.447 15.958 10.818 1.00 66.25 199 ALA A C 1
ATOM 1590 O O . ALA A 1 199 ? -6.749 17.148 10.852 1.00 66.25 199 ALA A O 1
ATOM 1591 N N . GLY A 1 200 ? -6.665 15.131 11.844 1.00 75.00 200 GLY A N 1
ATOM 1592 C CA . GLY A 1 200 ? -7.312 15.504 13.107 1.00 75.00 200 GLY A CA 1
ATOM 1593 C C . GLY A 1 200 ? -8.711 14.911 13.314 1.00 75.00 200 GLY A C 1
ATOM 1594 O O . GLY A 1 200 ? -9.078 14.656 14.458 1.00 75.00 200 GLY A O 1
ATOM 1595 N N . ASN A 1 201 ? -9.464 14.588 12.254 1.00 80.88 201 ASN A N 1
ATOM 1596 C CA . ASN A 1 201 ? -10.787 13.958 12.403 1.00 80.88 201 ASN A CA 1
ATOM 1597 C C . ASN A 1 201 ? -10.675 12.544 12.981 1.00 80.88 201 ASN A C 1
ATOM 1599 O O . ASN A 1 201 ? -11.431 12.196 13.884 1.00 80.88 201 ASN A O 1
ATOM 1603 N N . SER A 1 202 ? -9.669 11.775 12.546 1.00 76.94 202 SER A N 1
ATOM 1604 C CA . SER A 1 202 ? -9.355 10.464 13.130 1.00 76.94 202 SER A CA 1
ATOM 1605 C C . SER A 1 202 ? -9.113 10.555 14.641 1.00 76.94 202 SER A C 1
ATOM 1607 O O . SER A 1 202 ? -9.668 9.773 15.410 1.00 76.94 202 SER A O 1
ATOM 1609 N N . ASP A 1 203 ? -8.345 11.552 15.087 1.00 79.12 203 ASP A N 1
ATOM 1610 C CA . ASP A 1 203 ? -8.026 11.742 16.505 1.00 79.12 203 ASP A CA 1
ATOM 1611 C C . ASP A 1 203 ? -9.244 12.182 17.316 1.00 79.12 203 ASP A C 1
ATOM 1613 O O . ASP A 1 203 ? -9.439 11.709 18.435 1.00 79.12 203 ASP A O 1
ATOM 1617 N N . LEU A 1 204 ? -10.083 13.058 16.758 1.00 83.62 204 LEU A N 1
ATOM 1618 C CA . LEU A 1 204 ? -11.320 13.503 17.400 1.00 83.62 204 LEU A CA 1
ATOM 1619 C C . LEU A 1 204 ? -12.307 12.348 17.572 1.00 83.62 204 LEU A C 1
ATOM 1621 O O . LEU A 1 204 ? -12.831 12.163 18.670 1.00 83.62 204 LEU A O 1
ATOM 1625 N N . VAL A 1 205 ? -12.508 11.545 16.523 1.00 85.94 205 VAL A N 1
ATOM 1626 C CA . VAL A 1 205 ? -13.358 10.348 16.567 1.00 85.94 205 VAL A CA 1
ATOM 1627 C C . VAL A 1 205 ? -12.804 9.343 17.569 1.00 85.94 205 VAL A C 1
ATOM 1629 O O . VAL A 1 205 ? -13.519 8.932 18.479 1.00 85.94 205 VAL A O 1
ATOM 1632 N N . ARG A 1 206 ? -11.507 9.015 17.500 1.00 81.88 206 ARG A N 1
ATOM 1633 C CA . ARG A 1 206 ? -10.858 8.110 18.464 1.00 81.88 206 ARG A CA 1
ATOM 1634 C C . ARG A 1 206 ? -11.007 8.608 19.897 1.00 81.88 206 ARG A C 1
ATOM 1636 O O . ARG A 1 206 ? -11.331 7.816 20.775 1.00 81.88 206 ARG A O 1
ATOM 1643 N N . LYS A 1 207 ? -10.795 9.901 20.152 1.00 81.81 207 LYS A N 1
ATOM 1644 C CA . LYS A 1 207 ? -10.939 10.492 21.490 1.00 81.81 207 LYS A CA 1
ATOM 1645 C C . LYS A 1 207 ? -12.372 10.365 22.010 1.00 81.81 207 LYS A C 1
ATOM 1647 O O . LYS A 1 207 ? -12.559 10.011 23.170 1.00 81.81 207 LYS A O 1
ATOM 1652 N N . ARG A 1 208 ? -13.363 10.618 21.152 1.00 84.81 208 ARG A N 1
ATOM 1653 C CA . ARG A 1 208 ? -14.789 10.503 21.479 1.00 84.81 208 ARG A CA 1
ATOM 1654 C C . ARG A 1 208 ? -15.179 9.055 21.780 1.00 84.81 208 ARG A C 1
ATOM 1656 O O . ARG A 1 208 ? -15.764 8.782 22.816 1.00 84.81 208 ARG A O 1
ATOM 1663 N N . LEU A 1 209 ? -14.780 8.104 20.939 1.00 86.75 209 LEU A N 1
ATOM 1664 C CA . LEU A 1 209 ? -15.064 6.686 21.181 1.00 86.75 209 LEU A CA 1
ATOM 1665 C C . LEU A 1 209 ? -14.381 6.181 22.462 1.00 86.75 209 LEU A C 1
ATOM 1667 O O . LEU A 1 209 ? -14.971 5.418 23.219 1.00 86.75 209 LEU A O 1
ATOM 1671 N N . ARG A 1 210 ? -13.171 6.660 22.779 1.00 81.94 210 ARG A N 1
ATOM 1672 C CA . ARG A 1 210 ? -12.496 6.315 24.042 1.00 81.94 210 ARG A CA 1
ATOM 1673 C C . ARG A 1 210 ? -13.245 6.800 25.279 1.00 81.94 210 ARG A C 1
ATOM 1675 O O . ARG A 1 210 ? -13.309 6.049 26.251 1.00 81.94 210 ARG A O 1
ATOM 1682 N N . SER A 1 211 ? -13.820 8.006 25.258 1.00 82.12 211 SER A N 1
ATOM 1683 C CA . SER A 1 211 ? -14.592 8.510 26.405 1.00 82.12 211 SER A CA 1
ATOM 1684 C C . SER A 1 211 ? -15.859 7.695 26.677 1.00 82.12 211 SER A C 1
ATOM 1686 O O . SER A 1 211 ? -16.359 7.729 27.793 1.00 82.12 211 SER A O 1
ATOM 1688 N N . HIS A 1 212 ? -16.331 6.927 25.691 1.00 85.62 212 HIS A N 1
ATOM 1689 C CA . HIS A 1 212 ? -17.475 6.016 25.804 1.00 85.62 212 HIS A CA 1
ATOM 1690 C C . HIS A 1 212 ? -17.064 4.533 25.746 1.00 85.62 212 HIS A C 1
ATOM 1692 O O . HIS A 1 212 ? -17.893 3.660 25.502 1.00 85.62 212 HIS A O 1
ATOM 1698 N N . SER A 1 213 ? -15.782 4.225 25.973 1.00 81.94 213 SER A N 1
ATOM 1699 C CA . SER A 1 213 ? -15.225 2.878 25.778 1.00 81.94 213 SER A CA 1
ATOM 1700 C C . SER A 1 213 ? -15.921 1.797 26.605 1.00 81.94 213 SER A C 1
ATOM 1702 O O . SER A 1 213 ? -16.171 0.720 26.078 1.00 81.94 213 SER A O 1
ATOM 1704 N N . ALA A 1 214 ? -16.288 2.071 27.859 1.00 80.25 214 ALA A N 1
ATOM 1705 C CA . ALA A 1 214 ? -16.993 1.104 28.702 1.00 80.25 214 ALA A CA 1
ATOM 1706 C C . ALA A 1 214 ? -18.355 0.691 28.109 1.00 80.25 214 ALA A C 1
ATOM 1708 O O . ALA A 1 214 ? -18.677 -0.495 28.050 1.00 80.25 214 ALA A O 1
ATOM 1709 N N . GLU A 1 215 ? -19.127 1.662 27.619 1.00 84.12 215 GLU A N 1
AT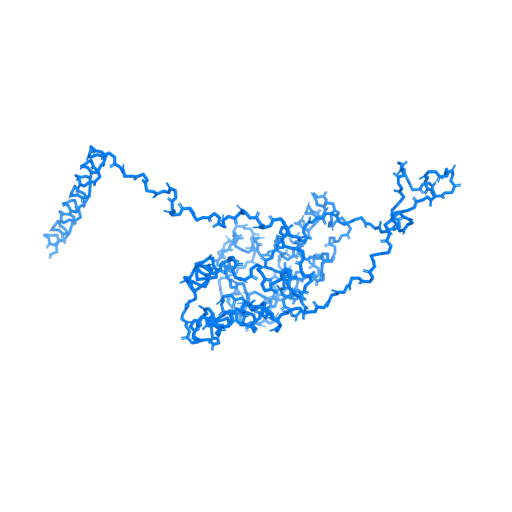OM 1710 C CA . GLU A 1 215 ? -20.437 1.419 27.013 1.00 84.12 215 GLU A CA 1
ATOM 1711 C C . GLU A 1 215 ? -20.304 0.712 25.659 1.00 84.12 215 GLU A C 1
ATOM 1713 O O . GLU A 1 215 ? -21.003 -0.264 25.394 1.00 84.12 215 GLU A O 1
ATOM 1718 N N . ILE A 1 216 ? -19.345 1.140 24.834 1.00 87.31 216 ILE A N 1
ATOM 1719 C CA . ILE A 1 216 ? -19.050 0.511 23.541 1.00 87.31 216 ILE A CA 1
ATOM 1720 C C . ILE A 1 216 ? -18.625 -0.950 23.730 1.00 87.31 216 ILE A C 1
ATOM 1722 O O . ILE A 1 216 ? -19.143 -1.823 23.041 1.00 87.31 216 ILE A O 1
ATOM 1726 N N . LEU A 1 217 ? -17.726 -1.244 24.676 1.00 84.19 217 LEU A N 1
ATOM 1727 C CA . LEU A 1 217 ? -17.285 -2.614 24.959 1.00 84.19 217 LEU A CA 1
ATOM 1728 C C . LEU A 1 217 ? -18.433 -3.494 25.469 1.00 84.19 217 LEU A C 1
ATOM 1730 O O . LEU A 1 217 ? -18.503 -4.661 25.094 1.00 84.19 217 LEU A O 1
ATOM 1734 N N . SER A 1 218 ? -19.349 -2.938 26.267 1.00 84.00 218 SER A N 1
ATOM 1735 C CA . SER A 1 218 ? -20.566 -3.639 26.695 1.00 84.00 218 SER A CA 1
ATOM 1736 C C . SER A 1 218 ? -21.458 -3.999 25.500 1.00 84.00 218 SER A C 1
ATOM 1738 O O . SER A 1 218 ? -21.817 -5.164 25.324 1.00 84.00 218 SER A O 1
ATOM 1740 N N . ARG A 1 219 ? -21.733 -3.031 24.609 1.00 87.75 219 ARG A N 1
ATOM 1741 C CA . ARG A 1 219 ? -22.519 -3.256 23.381 1.00 87.75 219 ARG A CA 1
ATOM 1742 C C . ARG A 1 219 ? -21.851 -4.280 22.449 1.00 87.75 219 ARG A C 1
ATOM 1744 O O . ARG A 1 219 ? -22.535 -5.130 21.893 1.00 87.75 219 ARG A O 1
ATOM 1751 N N . LEU A 1 220 ? -20.523 -4.242 22.307 1.00 84.50 220 LEU A N 1
ATOM 1752 C CA . LEU A 1 220 ? -19.763 -5.219 21.513 1.00 84.50 220 LEU A CA 1
ATOM 1753 C C . LEU A 1 220 ? -19.831 -6.626 22.123 1.00 84.50 220 LEU A C 1
ATOM 1755 O O . LEU A 1 220 ? -20.043 -7.595 21.398 1.00 84.50 220 LEU A O 1
ATOM 1759 N N . SER A 1 221 ? -19.715 -6.741 23.449 1.00 82.75 221 SER A N 1
ATOM 1760 C CA . SER A 1 221 ? -19.870 -8.020 24.150 1.00 82.75 221 SER A CA 1
ATOM 1761 C C . SER A 1 221 ? -21.265 -8.615 23.944 1.00 82.75 221 SER A C 1
ATOM 1763 O O . SER A 1 221 ? -21.386 -9.824 23.776 1.00 82.75 221 SER A O 1
ATOM 1765 N N . ALA A 1 222 ? -22.312 -7.781 23.925 1.00 84.44 222 ALA A N 1
ATOM 1766 C CA . ALA A 1 222 ? -23.686 -8.212 23.658 1.00 84.44 222 ALA A CA 1
ATOM 1767 C C . ALA A 1 222 ? -23.898 -8.699 22.210 1.00 84.44 222 ALA A C 1
ATOM 1769 O O . ALA A 1 222 ? -24.790 -9.504 21.961 1.00 84.44 222 ALA A O 1
ATOM 1770 N N . LEU A 1 223 ? -23.058 -8.259 21.267 1.00 79.50 223 LEU A N 1
ATOM 1771 C CA . LEU A 1 223 ? -23.019 -8.766 19.889 1.00 79.50 223 LEU A CA 1
ATOM 1772 C C . LEU A 1 223 ? -22.234 -10.084 19.748 1.00 79.50 223 LEU A C 1
ATOM 1774 O O . LEU A 1 223 ? -22.036 -10.546 18.629 1.00 79.50 223 LEU A O 1
ATOM 1778 N N . GLY A 1 224 ? -21.766 -10.675 20.853 1.00 76.88 224 GLY A N 1
ATOM 1779 C CA . GLY A 1 224 ? -20.967 -11.904 20.847 1.00 76.88 224 GLY A CA 1
ATOM 1780 C C . GLY A 1 224 ? -19.484 -11.686 20.532 1.00 76.88 224 GLY A C 1
ATOM 1781 O O . GLY A 1 224 ? -18.737 -12.651 20.386 1.00 76.88 224 GLY A O 1
ATOM 1782 N N . ILE A 1 225 ? -19.023 -10.433 20.445 1.00 78.12 225 ILE A N 1
ATOM 1783 C CA . ILE A 1 225 ? -17.616 -10.127 20.170 1.00 78.12 225 ILE A CA 1
ATOM 1784 C C . ILE A 1 225 ? -16.806 -10.321 21.454 1.00 78.12 225 ILE A C 1
ATOM 1786 O O . ILE A 1 225 ? -17.081 -9.694 22.479 1.00 78.12 225 ILE A O 1
ATOM 1790 N N . ASN A 1 226 ? -15.758 -11.148 21.393 1.00 78.06 226 ASN A N 1
ATOM 1791 C CA . ASN A 1 226 ? -14.843 -11.320 22.518 1.00 78.06 226 ASN A CA 1
ATOM 1792 C C . ASN A 1 226 ? -14.035 -10.030 22.760 1.00 78.06 226 ASN A C 1
ATOM 1794 O O . ASN A 1 226 ? -13.096 -9.696 22.028 1.00 78.06 226 ASN A O 1
ATOM 1798 N N . VAL A 1 227 ? -14.404 -9.313 23.821 1.00 75.56 227 VAL A N 1
ATOM 1799 C CA . VAL A 1 227 ? -13.781 -8.053 24.244 1.00 75.56 227 VAL A CA 1
ATOM 1800 C C . VAL A 1 227 ? -12.841 -8.206 25.445 1.00 75.56 227 VAL A C 1
ATOM 1802 O O . VAL A 1 227 ? -12.331 -7.203 25.946 1.00 75.56 227 VAL A O 1
ATOM 1805 N N . ASP A 1 228 ? -12.568 -9.427 25.912 1.00 72.69 228 ASP A N 1
ATOM 1806 C CA . ASP A 1 228 ? -11.840 -9.670 27.169 1.00 72.69 228 ASP A CA 1
ATOM 1807 C C . ASP A 1 228 ? -10.436 -9.064 27.165 1.00 72.69 228 ASP A C 1
ATOM 1809 O O . ASP A 1 228 ? -10.002 -8.471 28.151 1.00 72.69 228 ASP A O 1
ATOM 1813 N N . LYS A 1 229 ? -9.763 -9.080 26.010 1.00 65.31 229 LYS A N 1
ATOM 1814 C CA . LYS A 1 229 ? -8.440 -8.457 25.831 1.00 65.31 229 LYS A CA 1
ATOM 1815 C C . LYS A 1 229 ? -8.431 -6.927 25.974 1.00 65.31 229 LYS A C 1
ATOM 1817 O O . LYS A 1 229 ? -7.343 -6.346 26.069 1.00 65.31 229 LYS A O 1
ATOM 1822 N N . TYR A 1 230 ? -9.607 -6.295 25.973 1.00 64.44 230 TYR A N 1
ATOM 1823 C CA . TYR A 1 230 ? -9.824 -4.853 26.121 1.00 64.44 230 TYR A CA 1
ATOM 1824 C C . TYR A 1 230 ? -10.460 -4.471 27.470 1.00 64.44 230 TYR A C 1
ATOM 1826 O O . TYR A 1 230 ? -10.447 -3.291 27.825 1.00 64.44 230 TYR A O 1
ATOM 1834 N N . LYS A 1 231 ? -10.980 -5.434 28.248 1.00 57.19 231 LYS A N 1
ATOM 1835 C CA . LYS A 1 231 ? -11.514 -5.186 29.597 1.00 57.19 231 LYS A CA 1
ATOM 1836 C C . LYS A 1 231 ? -10.402 -4.661 30.514 1.00 57.19 231 LYS A C 1
ATOM 1838 O O . LYS A 1 231 ? -9.291 -5.182 30.520 1.00 57.19 231 LYS A O 1
ATOM 1843 N N . GLY A 1 232 ? -10.681 -3.590 31.260 1.00 54.50 232 GLY A N 1
ATOM 1844 C CA . GLY A 1 232 ? -9.727 -2.975 32.197 1.00 54.50 232 GLY A CA 1
ATOM 1845 C C . GLY A 1 232 ? -8.559 -2.212 31.553 1.00 54.50 232 GLY A C 1
ATOM 1846 O O . GLY A 1 232 ? -7.788 -1.576 32.266 1.00 54.50 232 GLY A O 1
ATOM 1847 N N . LYS A 1 233 ? -8.434 -2.216 30.219 1.00 57.22 233 LYS A N 1
ATOM 1848 C CA . LYS A 1 233 ? -7.464 -1.388 29.499 1.00 57.22 233 LYS A CA 1
ATOM 1849 C C . LYS A 1 233 ? -8.136 -0.089 29.082 1.00 57.22 233 LYS A C 1
ATOM 1851 O O . LYS A 1 233 ? -8.797 -0.033 28.047 1.00 57.22 233 LYS A O 1
ATOM 1856 N N . THR A 1 234 ? -7.939 0.979 29.849 1.00 53.62 234 THR A N 1
ATOM 1857 C CA . THR A 1 234 ? -8.203 2.328 29.336 1.00 53.62 234 THR A CA 1
ATOM 1858 C C . THR A 1 234 ? -7.298 2.521 28.115 1.00 53.62 234 THR A C 1
ATOM 1860 O O . THR A 1 234 ? -6.080 2.380 28.259 1.00 53.62 234 THR A O 1
ATOM 1863 N N . PRO A 1 235 ? -7.820 2.781 26.900 1.00 54.50 235 PRO A N 1
ATOM 1864 C CA . PRO A 1 235 ? -6.972 2.892 25.721 1.00 54.50 235 PRO A CA 1
ATOM 1865 C C . PRO A 1 235 ? -5.988 4.046 25.914 1.00 54.50 235 PRO A C 1
ATOM 1867 O O . PRO A 1 235 ? -6.402 5.206 25.947 1.00 54.50 235 PRO A O 1
ATOM 1870 N N . TYR A 1 236 ? -4.708 3.700 26.059 1.00 45.81 236 TYR A N 1
ATOM 1871 C CA . TYR A 1 236 ? -3.584 4.592 26.341 1.00 45.81 236 TYR A CA 1
ATOM 1872 C C . TYR A 1 236 ? -3.746 5.970 25.676 1.00 45.81 236 TYR A C 1
ATOM 1874 O O . TYR A 1 236 ? -3.719 6.085 24.444 1.00 45.81 236 TYR A O 1
ATOM 1882 N N . ASP A 1 237 ? -3.956 7.017 26.481 1.00 48.59 237 ASP A N 1
ATOM 1883 C CA . ASP A 1 237 ? -3.893 8.409 26.034 1.00 48.59 237 ASP A CA 1
ATOM 1884 C C . ASP A 1 237 ? -2.506 8.973 26.395 1.00 48.59 237 ASP A C 1
ATOM 1886 O O . ASP A 1 237 ? -2.252 9.319 27.550 1.00 48.59 237 ASP A O 1
ATOM 1890 N N . PRO A 1 238 ? -1.580 9.097 25.426 1.00 45.78 238 PRO A N 1
ATOM 1891 C CA . PRO A 1 238 ? -0.258 9.656 25.694 1.00 45.78 238 PRO A CA 1
ATOM 1892 C C . PRO A 1 238 ? -0.306 11.099 26.232 1.00 45.78 238 PRO A C 1
ATOM 1894 O O . PRO A 1 238 ? 0.697 11.580 26.763 1.00 45.78 238 PRO A O 1
ATOM 1897 N N . LYS A 1 239 ? -1.441 11.810 26.113 1.00 47.78 239 LYS A N 1
ATOM 1898 C CA . LYS A 1 239 ? -1.617 13.163 26.660 1.00 47.78 239 LYS A CA 1
ATOM 1899 C C . LYS A 1 239 ? -2.027 13.181 28.132 1.00 47.78 239 LYS A C 1
ATOM 1901 O O . LYS A 1 239 ? -1.779 14.197 28.773 1.00 47.78 239 LYS A O 1
ATOM 1906 N N . THR A 1 240 ? -2.608 12.110 28.680 1.00 47.56 240 THR A N 1
ATOM 1907 C CA . THR A 1 240 ? -2.972 12.070 30.109 1.00 47.56 240 THR A CA 1
ATOM 1908 C C . THR A 1 240 ? -1.784 11.751 31.016 1.00 47.56 240 THR A C 1
ATOM 1910 O O . THR A 1 240 ? -1.786 12.177 32.164 1.00 47.56 240 THR A O 1
ATOM 1913 N N . GLU A 1 241 ? -0.731 11.097 30.509 1.00 39.44 241 GLU A N 1
ATOM 1914 C CA . GLU A 1 241 ? 0.524 10.887 31.260 1.00 39.44 241 GLU A CA 1
ATOM 1915 C C . GLU A 1 241 ? 1.571 11.987 31.027 1.00 39.44 241 GLU A C 1
ATOM 1917 O O . GLU A 1 241 ? 2.349 12.311 31.924 1.00 39.44 241 GLU A O 1
ATOM 1922 N N . ARG A 1 242 ? 1.585 12.648 29.860 1.00 41.53 242 ARG A N 1
ATOM 1923 C CA . ARG A 1 242 ? 2.505 13.770 29.594 1.00 41.53 242 ARG A CA 1
ATOM 1924 C C . ARG A 1 242 ? 1.908 15.125 29.962 1.00 41.53 242 ARG A C 1
ATOM 1926 O O . ARG A 1 242 ? 1.894 16.054 29.160 1.00 41.53 242 ARG A O 1
ATOM 1933 N N . THR A 1 243 ? 1.562 15.284 31.230 1.00 39.34 243 THR A N 1
ATOM 1934 C CA . THR A 1 243 ? 1.748 16.579 31.898 1.00 39.34 243 THR A CA 1
ATOM 1935 C C . THR A 1 243 ? 2.961 16.486 32.809 1.00 39.34 243 THR A C 1
ATOM 1937 O O . THR A 1 243 ? 2.873 16.675 34.017 1.00 39.34 243 THR A O 1
ATOM 1940 N N . TYR A 1 244 ? 4.140 16.263 32.217 1.00 43.88 244 TYR A N 1
ATOM 1941 C CA . TYR A 1 244 ? 5.345 16.818 32.823 1.00 43.88 244 TYR A CA 1
ATOM 1942 C C . TYR A 1 244 ? 5.154 18.333 32.805 1.00 43.88 244 TYR A C 1
ATOM 1944 O O . TYR A 1 244 ? 5.381 18.997 31.790 1.00 43.88 244 TYR A O 1
ATOM 1952 N N . LYS A 1 245 ? 4.678 18.898 33.919 1.00 54.06 245 LYS A N 1
ATOM 1953 C CA . LYS A 1 245 ? 4.882 20.317 34.185 1.00 54.06 245 LYS A CA 1
ATOM 1954 C C . LYS A 1 245 ? 6.398 20.485 34.196 1.00 54.06 245 LYS A C 1
ATOM 1956 O O . LYS A 1 245 ? 7.043 20.110 35.168 1.00 54.06 245 LYS A O 1
ATOM 1961 N N . LEU A 1 246 ? 6.963 20.974 33.089 1.00 56.56 246 LEU A N 1
ATOM 1962 C CA . LEU A 1 246 ? 8.355 21.416 33.037 1.00 56.56 246 LEU A CA 1
ATOM 1963 C C . LEU A 1 246 ? 8.624 22.222 34.314 1.00 56.56 246 LEU A C 1
ATOM 1965 O O . LEU A 1 246 ? 7.789 23.064 34.688 1.00 56.56 246 LEU A O 1
ATOM 1969 N N . SER A 1 247 ? 9.743 21.949 34.993 1.00 72.69 247 SER A N 1
ATOM 1970 C CA . SER A 1 247 ? 10.096 22.687 36.207 1.00 72.69 247 SER A CA 1
ATOM 1971 C C . SER A 1 247 ? 10.068 24.191 35.905 1.00 72.69 247 SER A C 1
ATOM 1973 O O . SER A 1 247 ? 10.187 24.618 34.748 1.00 72.69 247 SER A O 1
ATOM 1975 N N . ALA A 1 248 ? 9.824 25.020 36.922 1.00 74.31 248 ALA A N 1
ATOM 1976 C CA . ALA A 1 248 ? 9.766 26.471 36.729 1.00 74.31 248 ALA A CA 1
ATOM 1977 C C . ALA A 1 248 ? 11.023 26.998 36.006 1.00 74.31 248 ALA A C 1
ATOM 1979 O O . ALA A 1 248 ? 10.909 27.833 35.110 1.00 74.31 248 ALA A O 1
ATOM 1980 N N . GLU A 1 249 ? 12.181 26.412 36.305 1.00 77.31 249 GLU A N 1
ATOM 1981 C CA . GLU A 1 249 ? 13.469 26.701 35.673 1.00 77.31 249 GLU A CA 1
ATOM 1982 C C . GLU A 1 249 ? 13.495 26.326 34.189 1.00 77.31 249 GLU A C 1
ATOM 1984 O O . GLU A 1 249 ? 13.854 27.150 33.349 1.00 77.31 249 GLU A O 1
ATOM 1989 N N . THR A 1 250 ? 13.042 25.121 33.822 1.00 69.88 250 THR A N 1
ATOM 1990 C CA . THR A 1 250 ? 13.009 24.713 32.410 1.00 69.88 250 THR A CA 1
ATOM 1991 C C . THR A 1 250 ? 12.019 25.564 31.608 1.00 69.88 250 THR A C 1
ATOM 1993 O O . THR A 1 250 ? 12.282 25.904 30.454 1.00 69.88 250 THR A O 1
ATOM 1996 N N . ARG A 1 251 ? 10.897 25.983 32.215 1.00 76.19 251 ARG A N 1
ATOM 1997 C CA . ARG A 1 251 ? 9.956 26.932 31.591 1.00 76.19 251 ARG A CA 1
ATOM 1998 C C . ARG A 1 251 ? 10.579 28.316 31.399 1.00 76.19 251 ARG A C 1
ATOM 2000 O O . ARG A 1 251 ? 10.410 28.899 30.327 1.00 76.19 251 ARG A O 1
ATOM 2007 N N . ALA A 1 252 ? 11.309 28.821 32.392 1.00 81.75 252 ALA A N 1
ATOM 2008 C CA . ALA A 1 252 ? 12.009 30.101 32.308 1.00 81.75 252 ALA A CA 1
ATOM 2009 C C . ALA A 1 252 ? 13.091 30.086 31.215 1.00 81.75 252 ALA A C 1
ATOM 2011 O O . ALA A 1 252 ? 13.141 31.001 30.391 1.00 81.75 252 ALA A O 1
ATOM 2012 N N . TYR A 1 253 ? 13.868 29.003 31.129 1.00 85.25 253 TYR A N 1
ATOM 2013 C CA . TYR A 1 253 ? 14.889 28.805 30.098 1.00 85.25 253 TYR A CA 1
ATOM 2014 C C . TYR A 1 253 ? 14.307 28.859 28.677 1.00 85.25 253 TYR A C 1
ATOM 2016 O O . TYR A 1 253 ? 14.775 29.620 27.825 1.00 85.25 253 TYR A O 1
ATOM 2024 N N . TRP A 1 254 ? 13.238 28.100 28.407 1.00 74.06 254 TRP A N 1
ATOM 2025 C CA . TRP A 1 254 ? 12.615 28.093 27.079 1.00 74.06 254 TRP A CA 1
ATOM 2026 C C . TRP A 1 254 ? 11.916 29.414 26.745 1.00 74.06 254 TRP A C 1
ATOM 2028 O O . TRP A 1 254 ? 11.946 29.845 25.589 1.00 74.06 254 TRP A O 1
ATOM 2038 N N . ALA A 1 255 ? 11.346 30.102 27.740 1.00 84.25 255 ALA A N 1
ATOM 2039 C CA . ALA A 1 255 ? 10.800 31.444 27.561 1.00 84.25 255 ALA A CA 1
ATOM 2040 C C . ALA A 1 255 ? 11.897 32.462 27.197 1.00 84.25 255 ALA A C 1
ATOM 2042 O O . ALA A 1 255 ? 11.701 33.272 26.288 1.00 84.25 255 ALA A O 1
ATOM 2043 N N . GLN A 1 256 ? 13.066 32.390 27.840 1.00 87.94 256 GLN A N 1
ATOM 2044 C CA . GLN A 1 256 ? 14.226 33.221 27.514 1.00 87.94 256 GLN A CA 1
ATOM 2045 C C . GLN A 1 256 ? 14.741 32.930 26.098 1.00 87.94 256 GLN A C 1
ATOM 2047 O O . GLN A 1 256 ? 14.865 33.851 25.289 1.00 87.94 256 GLN A O 1
ATOM 2052 N N . LYS A 1 257 ? 14.911 31.653 25.732 1.00 85.81 257 LYS A N 1
ATOM 2053 C CA . LYS A 1 257 ? 15.304 31.252 24.369 1.00 85.81 257 LYS A CA 1
ATOM 2054 C C . LYS A 1 257 ? 14.311 31.707 23.299 1.00 85.81 257 LYS A C 1
ATOM 2056 O O . LYS A 1 257 ? 14.715 32.097 22.201 1.00 85.81 257 LYS A O 1
ATOM 2061 N N . ALA A 1 258 ? 13.012 31.688 23.594 1.00 82.75 258 ALA A N 1
ATOM 2062 C CA . ALA A 1 258 ? 11.990 32.202 22.687 1.00 82.75 258 ALA A CA 1
ATOM 2063 C C . ALA A 1 258 ? 12.087 33.728 22.508 1.00 82.75 258 ALA A C 1
ATOM 2065 O O . ALA A 1 258 ? 11.929 34.218 21.387 1.00 82.75 258 ALA A O 1
ATOM 2066 N N . ARG A 1 259 ? 12.387 34.478 23.580 1.00 88.25 259 ARG A N 1
ATOM 2067 C CA . ARG A 1 259 ? 12.641 35.929 23.514 1.00 88.25 259 ARG A CA 1
ATOM 2068 C C . ARG A 1 259 ? 13.883 36.240 22.676 1.00 88.25 259 ARG A C 1
ATOM 2070 O O . ARG A 1 259 ? 13.791 37.067 21.774 1.00 88.25 259 ARG A O 1
ATOM 2077 N N . GLU A 1 260 ? 14.984 35.518 22.880 1.00 88.50 260 GLU A N 1
ATOM 2078 C CA . GLU A 1 260 ? 16.213 35.649 22.078 1.00 88.50 260 GLU A CA 1
ATOM 2079 C C . GLU A 1 260 ? 15.964 35.386 20.587 1.00 88.50 260 GLU A C 1
ATOM 2081 O O . GLU A 1 260 ? 16.409 36.149 19.729 1.00 88.50 260 GLU A O 1
ATOM 2086 N N . ARG A 1 261 ? 15.200 34.335 20.255 1.00 84.69 261 ARG A N 1
ATOM 2087 C CA . ARG A 1 261 ? 14.833 34.027 18.862 1.00 84.69 261 ARG A CA 1
ATOM 2088 C C . ARG A 1 261 ? 13.998 35.135 18.226 1.00 84.69 261 ARG A C 1
ATOM 2090 O O . ARG A 1 261 ? 14.227 35.471 17.066 1.00 84.69 261 ARG A O 1
ATOM 2097 N N . ARG A 1 262 ? 13.044 35.711 18.964 1.00 85.94 262 ARG A N 1
ATOM 2098 C CA . ARG A 1 262 ? 12.234 36.842 18.480 1.00 85.94 262 ARG A CA 1
ATOM 2099 C C . ARG A 1 262 ? 13.086 38.094 18.277 1.00 85.94 262 ARG A C 1
ATOM 2101 O O . ARG A 1 262 ? 12.923 38.753 17.256 1.00 85.94 262 ARG A O 1
ATOM 2108 N N . ALA A 1 263 ? 14.009 38.378 19.194 1.00 83.38 263 ALA A N 1
ATOM 2109 C CA . ALA A 1 263 ? 14.936 39.499 19.077 1.00 83.38 263 ALA A CA 1
ATOM 2110 C C . ALA A 1 263 ? 15.851 39.352 17.852 1.00 83.38 263 ALA A C 1
ATOM 2112 O O . ALA A 1 263 ? 15.917 40.270 17.042 1.00 83.38 263 ALA A O 1
ATOM 2113 N N . ARG A 1 264 ? 16.453 38.171 17.639 1.00 83.38 264 ARG A N 1
ATOM 2114 C CA . ARG A 1 264 ? 17.252 37.889 16.431 1.00 83.38 264 ARG A CA 1
ATOM 2115 C C . ARG A 1 264 ? 16.441 38.028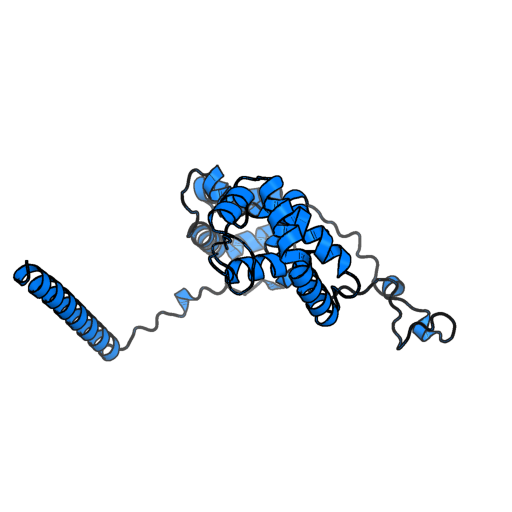 15.152 1.00 83.38 264 ARG A C 1
ATOM 2117 O O . ARG A 1 264 ? 16.899 38.658 14.211 1.00 83.38 264 ARG A O 1
ATOM 2124 N N . LYS A 1 265 ? 15.222 37.481 15.116 1.00 81.12 265 LYS A N 1
ATOM 2125 C CA . LYS A 1 265 ? 14.358 37.601 13.934 1.00 81.12 265 LYS A CA 1
ATOM 2126 C C . LYS A 1 265 ? 14.018 39.065 13.636 1.00 81.12 265 LYS A C 1
ATOM 2128 O O . LYS A 1 265 ? 14.000 39.451 12.476 1.00 81.12 265 LYS A O 1
ATOM 2133 N N . LYS A 1 266 ? 13.782 39.879 14.669 1.00 80.19 266 LYS A N 1
ATOM 2134 C CA . LYS A 1 266 ? 13.522 41.315 14.519 1.00 80.19 266 LYS A CA 1
ATOM 2135 C C . LYS A 1 266 ? 14.767 42.081 14.054 1.00 80.19 266 LYS A C 1
ATOM 2137 O O . LYS A 1 266 ? 14.626 42.944 13.201 1.00 80.19 266 LYS A O 1
ATOM 2142 N N . ALA A 1 267 ? 15.953 41.735 14.556 1.00 72.56 267 ALA A N 1
ATOM 2143 C CA . ALA A 1 267 ? 17.221 42.326 14.125 1.00 72.56 267 ALA A CA 1
ATOM 2144 C C . ALA A 1 267 ? 17.526 42.021 12.651 1.00 72.56 267 ALA A C 1
ATOM 2146 O O . ALA A 1 267 ? 17.790 42.941 11.895 1.00 72.56 267 ALA A O 1
ATOM 2147 N N . VAL A 1 268 ? 17.357 40.768 12.214 1.00 74.81 268 VAL A N 1
ATOM 2148 C CA . VAL A 1 268 ? 17.543 40.374 10.804 1.00 74.81 268 VAL A CA 1
ATOM 2149 C C . VAL A 1 268 ? 16.565 41.106 9.879 1.00 74.81 268 VAL A C 1
ATOM 2151 O O . VAL A 1 268 ? 16.950 41.562 8.809 1.00 74.81 268 VAL A O 1
ATOM 2154 N N . ILE A 1 269 ? 15.301 41.260 10.294 1.00 72.38 269 ILE A N 1
ATOM 2155 C CA . ILE A 1 269 ? 14.310 42.030 9.526 1.00 72.38 269 ILE A CA 1
ATOM 2156 C C . ILE A 1 269 ? 14.709 43.512 9.459 1.00 72.38 269 ILE A C 1
ATOM 2158 O O . ILE A 1 269 ? 14.594 44.127 8.403 1.00 72.38 269 ILE A O 1
ATOM 2162 N N . PHE A 1 270 ? 15.205 44.079 10.558 1.0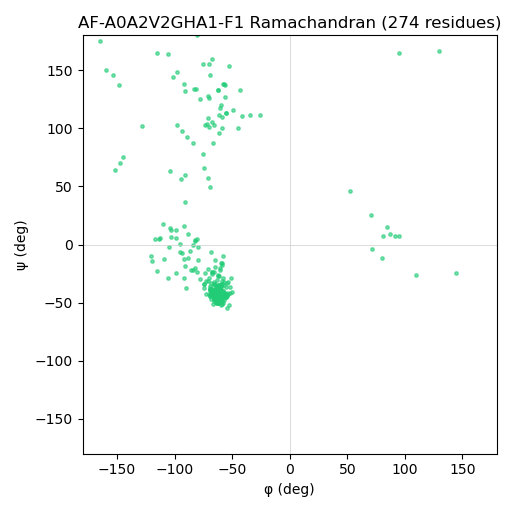0 67.12 270 PHE A N 1
ATOM 2163 C CA . PHE A 1 270 ? 15.637 45.474 10.618 1.00 67.12 270 PHE A CA 1
ATOM 2164 C C . PHE A 1 270 ? 16.893 45.738 9.771 1.00 67.12 270 PHE A C 1
ATOM 2166 O O . PHE A 1 270 ? 16.920 46.698 9.012 1.00 67.12 270 PHE A O 1
ATOM 2173 N N . GLU A 1 271 ? 17.886 44.848 9.810 1.00 65.12 271 GLU A N 1
ATOM 2174 C CA . GLU A 1 271 ? 19.078 44.908 8.951 1.00 65.12 271 GLU A CA 1
ATOM 2175 C C . GLU A 1 271 ? 18.714 44.761 7.466 1.00 65.12 271 GLU A C 1
ATOM 2177 O O . GLU A 1 271 ? 19.219 45.507 6.630 1.00 65.12 271 GLU A O 1
ATOM 2182 N N . SER A 1 272 ? 17.764 43.879 7.131 1.00 61.19 272 SER A N 1
ATOM 2183 C CA . SER A 1 272 ? 17.262 43.747 5.754 1.00 61.19 272 SER A CA 1
ATOM 2184 C C . SER A 1 272 ? 16.471 44.966 5.264 1.00 61.19 272 SER A C 1
ATOM 2186 O O . SER A 1 272 ? 16.391 45.197 4.063 1.00 61.19 272 SER A O 1
ATOM 2188 N N . ALA A 1 273 ? 15.899 45.753 6.182 1.00 59.69 273 ALA A N 1
ATOM 2189 C CA . ALA A 1 273 ? 15.157 46.972 5.866 1.00 59.69 273 ALA A CA 1
ATOM 2190 C C . ALA A 1 273 ? 16.059 48.211 5.735 1.00 59.69 273 ALA A C 1
ATOM 2192 O O . ALA A 1 273 ? 15.656 49.168 5.091 1.00 59.69 273 ALA A O 1
ATOM 2193 N N . LEU A 1 274 ? 17.257 48.196 6.331 1.00 61.59 274 LEU A N 1
ATOM 2194 C CA . LEU A 1 274 ? 18.271 49.254 6.195 1.00 61.59 274 LEU A CA 1
ATOM 2195 C C . LEU A 1 274 ? 19.213 49.044 4.997 1.00 61.59 274 LEU A C 1
ATOM 2197 O O . LEU A 1 274 ? 19.994 49.934 4.675 1.00 61.59 274 LEU A O 1
ATOM 2201 N N . SER A 1 275 ? 19.168 47.862 4.378 1.00 57.38 275 SER A N 1
ATOM 2202 C CA . SER A 1 275 ? 20.010 47.477 3.233 1.00 57.38 275 SER A CA 1
ATOM 2203 C C . SER A 1 275 ? 19.300 47.622 1.874 1.00 57.38 275 SER A C 1
ATOM 2205 O O . SER A 1 275 ? 19.857 47.205 0.861 1.00 57.38 275 SER A O 1
ATOM 2207 N N . ASN A 1 276 ? 18.083 48.177 1.864 1.00 46.59 276 ASN A N 1
ATOM 2208 C CA . ASN A 1 276 ? 17.291 48.567 0.688 1.00 46.59 276 ASN A CA 1
ATOM 2209 C C . ASN A 1 276 ? 17.013 50.071 0.750 1.00 46.59 276 ASN A C 1
ATOM 2211 O O . ASN A 1 276 ? 16.845 50.669 -0.333 1.00 46.59 276 ASN A O 1
#

Mean predicted aligned error: 18.19 Å

Sequence (276 aa):
MTNWNGWKITDEQAQAIKNGDITARNAFYMDNLERIRKMAYTYARNHPRCNGLAEDMIQGLFVDLAYFKQSNGRPVINGKSLSGFVYSSFIYAPYGGLLYCSKNNAKLLCDLETYSVDTFSLDKPFGVGDNRHQDEDNARTLAETIPAPDMLDTTDYTDKLKTLVSDFLTPRQREYFDLFADGYTNSVIAEKLGYKTVAGNSDLVRKRLRSHSAEILSRLSALGINVDKYKGKTPYDPKTERTYKLSAETRAYWAQKARERRARKKAVIFESALSN

pLDDT: mean 77.27, std 14.57, range [39.34, 97.0]

Foldseek 3Di:
DPCQVPQPADPVLLVCLLVVNLVSLVCRLVSCLVVLLVVLVVVLVVQVLNPPCSVLLSVLVSVCSNCQNVPVPQHCPGSVSVVVSSVQQSLCSSVNGDVCCVVPPVVCVVCVPVVVPDDDDQQAQPDDDCCCPPDPSRVDGNVVVPPCPPPPCPVLCLVVLLVLCVVQDDPLLSLLSNCVSVVDDQVVSCVVSVHPTCVCSVVVNVVSCLVCVVVSLVSCVVVVHPCVVVPPDSPDDVVVPPPPVPPPVRVVVVVVVVVVVVVVVVVVVVVVVVVD

Radius of gyration: 26.82 Å; Cα contacts (8 Å, |Δi|>4): 214; chains: 1; bounding box: 46×91×62 Å

Solvent-accessible surface area (backbone atoms only — not comparable to full-atom values): 16122 Å² total; per-residue (Å²): 130,65,69,29,85,85,40,66,54,47,75,66,45,54,51,37,25,42,74,61,38,61,67,45,40,52,51,40,49,62,72,33,39,71,60,46,45,54,51,28,49,53,46,18,75,74,31,77,90,35,53,89,40,32,64,54,28,51,56,37,41,64,60,28,48,70,40,53,61,70,39,86,88,62,63,68,82,48,36,68,39,41,52,49,50,54,52,50,32,48,72,28,35,83,68,67,13,48,45,46,25,60,76,77,39,50,67,65,78,75,42,58,78,83,70,65,62,87,79,75,59,47,82,41,42,72,42,96,62,93,49,57,87,77,40,79,64,25,56,44,28,44,59,81,68,53,68,77,62,76,69,77,75,77,67,79,51,57,67,61,49,48,61,72,49,42,85,74,40,53,75,70,51,36,59,52,46,49,44,46,68,72,64,50,50,63,67,58,47,11,57,76,71,74,38,99,61,48,88,59,53,65,55,52,46,52,53,48,52,57,79,43,38,71,60,50,50,51,57,40,41,75,72,71,42,90,47,68,95,51,60,94,55,76,79,83,54,76,69,79,72,62,68,75,73,65,51,71,65,57,49,50,51,54,53,50,54,51,50,53,52,51,50,51,54,51,49,54,52,52,56,58,62,74,75,109

Secondary structure (DSSP, 8-state):
---BTTB---HHHHHHHHTT-HHHHHHHHHHTHHHHHHHHHHHHHH-GGGTT-HHHHHHHHHHHGGGGG--TTS---SHHHHHHHHHHHHHHGGGT-HHHHHHH-GGGGT-HHHH-S-PPPTT-BSSSSS-TTT-HHHH-BHHHHSPPPS-------HHHHHHHHGGGS-HHHHHHHHHHHTT--HHHHHHHHT-S--TTHHHHHHHHHHHTHHHHHHHHHHTT---GGGTT-----HHHH------HHHHHHHHHHHHHHHHHHHHHHHHHHH--